Protein AF-A0A936CH31-F1 (afdb_monomer_lite)

Radius of gyration: 30.0 Å; chains: 1; bounding box: 90×94×64 Å

pLDDT: mean 72.84, std 22.92, range [26.69, 98.38]

Secondary structure (DSSP, 8-state):
--------------------PPB---BTT-TT-SS-EEEE-TTTSEEEEEETTTTEEEEEEEETTEEPTT-EEEEE-GGGTT-EEEEEE-TTSSEEEEEEEEEE-TTS-EEEEEEEEEEEEETTTTEEEEEEEEEEEE-SSSEEEEEEEEEEE---SSTTT--EEEEEEEEEEEETTTTEEEEEEEEESSEETTSS---EEEPPTTHHHHHHHHHHHHHHHHHHHHHHHHHHHHHHHHHHHHHHHHHHHHT-S--S---------HHHHHHHHHHHHHHHHHHHTTS-----------PPP---HHHHHHHHHHHHHHHHHH--HHHHHHHHHHHHHHHHHHHHT--

Foldseek 3Di:
DDDDDDDDDDDPPPPPPPPAQAAPAQFCPPPVRQWDWDADDLQAAWTWTARNQARKIKTDGHHRRADDAQGWIWIDHPLVVPDIKIFGAHPSNATAFIKAFAHADPPSATKMWGTGWDWDCQLLQSYIHTDFAAGWTGRRQQKIAHTGWDWDFFNPPARNPFRKTKIKGFAWIARRVVRDIDGAIWMWDIDGGSHHDTDTDGDDPCVVVVRVVNSVVRSVVSVVRVVVVVVVVVVVVVVVVVVVVLCVVVPPDDDDDDDDDDDPDPSVVVVVLLVVLVVVVVVVVPDDDDDDDDDDDDDDDPQDVVLVVCLVVQLVVCCVVPVDNVVSVVVNVSSSVSVVVVVVPDD

Structure (mmCIF, N/CA/C/O backbone):
data_AF-A0A936CH31-F1
#
_entry.id   AF-A0A936CH31-F1
#
loop_
_atom_site.group_PDB
_atom_site.id
_atom_site.type_symbol
_atom_site.label_atom_id
_atom_site.label_alt_id
_atom_site.label_comp_id
_atom_site.label_asym_id
_atom_site.label_entity_id
_atom_site.label_seq_id
_atom_site.pdbx_PDB_ins_code
_atom_site.Cartn_x
_atom_site.Cartn_y
_atom_site.Cartn_z
_atom_site.occupancy
_atom_site.B_iso_or_equiv
_atom_site.auth_seq_id
_atom_site.auth_comp_id
_atom_site.auth_asym_id
_atom_site.auth_atom_id
_atom_site.pdbx_PDB_model_num
ATOM 1 N N . MET A 1 1 ? 40.805 -61.787 13.189 1.00 43.19 1 MET A N 1
ATOM 2 C CA . MET A 1 1 ? 41.155 -60.429 12.719 1.00 43.19 1 MET A CA 1
ATOM 3 C C . MET A 1 1 ? 40.113 -59.974 11.709 1.00 43.19 1 MET A C 1
ATOM 5 O O . MET A 1 1 ? 40.179 -60.412 10.574 1.00 43.19 1 MET A O 1
ATOM 9 N N . GLN A 1 2 ? 39.150 -59.140 12.103 1.00 38.78 2 GLN A N 1
ATOM 10 C CA . GLN A 1 2 ? 38.316 -58.372 11.170 1.00 38.78 2 GLN A CA 1
ATOM 11 C C . GLN A 1 2 ? 37.848 -57.105 11.899 1.00 38.78 2 GLN A C 1
ATOM 13 O O . GLN A 1 2 ? 37.075 -57.169 12.850 1.00 38.78 2 GLN A O 1
ATOM 18 N N . LEU A 1 3 ? 38.429 -55.969 11.505 1.00 48.22 3 LEU A N 1
ATOM 19 C CA . LEU A 1 3 ? 38.169 -54.642 12.062 1.00 48.22 3 LEU A CA 1
ATOM 20 C C . LEU A 1 3 ? 36.785 -54.140 11.627 1.00 48.22 3 LEU A C 1
ATOM 22 O O . LEU A 1 3 ? 36.514 -54.016 10.434 1.00 48.22 3 LEU A O 1
ATOM 26 N N . HIS A 1 4 ? 35.953 -53.763 12.597 1.00 44.09 4 HIS A N 1
ATOM 27 C CA . HIS A 1 4 ? 34.788 -52.908 12.384 1.00 44.09 4 HIS A CA 1
ATOM 28 C C . HIS A 1 4 ? 35.240 -51.470 12.095 1.00 44.09 4 HIS A C 1
ATOM 30 O O . HIS A 1 4 ? 35.860 -50.823 12.937 1.00 44.09 4 HIS A O 1
ATOM 36 N N . ARG A 1 5 ? 34.914 -50.954 10.906 1.00 53.34 5 ARG A N 1
ATOM 37 C CA . ARG A 1 5 ? 34.998 -49.523 10.591 1.00 53.34 5 ARG A CA 1
ATOM 38 C C . ARG A 1 5 ? 33.619 -48.897 10.791 1.00 53.34 5 ARG A C 1
ATOM 40 O O . ARG A 1 5 ? 32.767 -48.986 9.914 1.00 53.34 5 ARG A O 1
ATOM 47 N N . LEU A 1 6 ? 33.413 -48.261 11.944 1.00 52.34 6 LEU A N 1
ATOM 48 C CA . LEU A 1 6 ? 32.322 -47.310 12.155 1.00 52.34 6 LEU A CA 1
ATOM 49 C C . LEU A 1 6 ? 32.684 -45.987 11.467 1.00 52.34 6 LEU A C 1
ATOM 51 O O . LEU A 1 6 ? 33.537 -45.238 11.935 1.00 52.34 6 LEU A O 1
ATOM 55 N N . THR A 1 7 ? 32.033 -45.694 10.346 1.00 55.28 7 THR A N 1
ATOM 56 C CA . THR A 1 7 ? 32.040 -44.367 9.722 1.00 55.28 7 THR A CA 1
ATOM 57 C C . THR A 1 7 ? 30.995 -43.480 10.390 1.00 55.28 7 THR A C 1
ATOM 59 O O . THR A 1 7 ? 29.806 -43.572 10.087 1.00 55.28 7 THR A O 1
ATOM 62 N N . LEU A 1 8 ? 31.448 -42.606 11.291 1.00 48.59 8 LEU A N 1
ATOM 63 C CA . LEU A 1 8 ? 30.667 -41.495 11.829 1.00 48.59 8 LEU A CA 1
ATOM 64 C C . LEU A 1 8 ? 30.511 -40.430 10.725 1.00 48.59 8 LEU A C 1
ATOM 66 O O . LEU A 1 8 ? 31.485 -39.790 10.334 1.00 48.59 8 LEU A O 1
ATOM 70 N N . ARG A 1 9 ? 29.298 -40.242 10.194 1.00 50.84 9 ARG A N 1
ATOM 71 C CA . ARG A 1 9 ? 28.970 -39.093 9.336 1.00 50.84 9 ARG A CA 1
ATOM 72 C C . ARG A 1 9 ? 28.497 -37.945 10.224 1.00 50.84 9 ARG A C 1
ATOM 74 O O . ARG A 1 9 ? 27.373 -37.965 10.713 1.00 50.84 9 ARG A O 1
ATOM 81 N N . ALA A 1 10 ? 29.359 -36.953 10.426 1.00 44.34 10 ALA A N 1
ATOM 82 C CA . ALA A 1 10 ? 28.980 -35.677 11.018 1.00 44.34 10 ALA A CA 1
ATOM 83 C C . ALA A 1 10 ? 28.190 -34.861 9.980 1.00 44.34 10 ALA A C 1
ATOM 85 O O . ALA A 1 10 ? 28.759 -34.353 9.016 1.00 44.34 10 ALA A O 1
ATOM 86 N N . ALA A 1 11 ? 26.873 -34.766 10.156 1.00 46.09 11 ALA A N 1
ATOM 87 C CA . ALA A 1 11 ? 26.047 -33.810 9.432 1.00 46.09 11 ALA A CA 1
ATOM 88 C C . ALA A 1 11 ? 26.182 -32.445 10.122 1.00 46.09 11 ALA A C 1
ATOM 90 O O . ALA A 1 11 ? 25.617 -32.219 11.191 1.00 46.09 11 ALA A O 1
ATOM 91 N N . ALA A 1 12 ? 26.967 -31.546 9.531 1.00 44.69 12 ALA A N 1
ATOM 92 C CA . ALA A 1 12 ? 27.005 -30.150 9.939 1.00 44.69 12 ALA A CA 1
ATOM 93 C C . ALA A 1 12 ? 25.693 -29.478 9.501 1.00 44.69 12 ALA A C 1
ATOM 95 O O . ALA A 1 12 ? 25.509 -29.165 8.325 1.00 44.69 12 ALA A O 1
ATOM 96 N N . LEU A 1 13 ? 24.767 -29.283 10.445 1.00 42.19 13 LEU A N 1
ATOM 97 C CA . LEU A 1 13 ? 23.626 -28.389 10.264 1.00 42.19 13 LEU A CA 1
ATOM 98 C C . LEU A 1 13 ? 24.166 -26.956 10.153 1.00 42.19 13 LEU A C 1
ATOM 100 O O . LEU A 1 13 ? 24.484 -26.315 11.153 1.00 42.19 13 LEU A O 1
ATOM 104 N N . ALA A 1 14 ? 24.278 -26.450 8.928 1.00 43.06 14 ALA A N 1
ATOM 105 C CA . ALA A 1 14 ? 24.425 -25.025 8.686 1.00 43.06 14 ALA A CA 1
ATOM 106 C C . ALA A 1 14 ? 23.070 -24.357 8.964 1.00 43.06 14 ALA A C 1
ATOM 108 O O . ALA A 1 14 ? 22.222 -24.248 8.079 1.00 43.06 14 ALA A O 1
ATOM 109 N N . ALA A 1 15 ? 22.847 -23.951 10.215 1.00 41.16 15 ALA A N 1
ATOM 110 C CA . ALA A 1 15 ? 21.763 -23.046 10.567 1.00 41.16 15 ALA A CA 1
ATOM 111 C C . ALA A 1 15 ? 22.070 -21.681 9.937 1.00 41.16 15 ALA A C 1
ATOM 113 O O . ALA A 1 15 ? 22.808 -20.866 10.489 1.00 41.16 15 ALA A O 1
ATOM 114 N N . THR A 1 16 ? 21.554 -21.455 8.733 1.00 39.09 16 THR A N 1
ATOM 115 C CA . THR A 1 16 ? 21.510 -20.123 8.142 1.00 39.09 16 THR A CA 1
ATOM 116 C C . THR A 1 16 ? 20.568 -19.287 9.002 1.00 39.09 16 THR A C 1
ATOM 118 O O . THR A 1 16 ? 19.354 -19.480 8.989 1.00 39.09 16 THR A O 1
ATOM 121 N N . LEU A 1 17 ? 21.130 -18.375 9.801 1.00 38.66 17 LEU A N 1
ATOM 122 C CA . LEU A 1 17 ? 20.366 -17.277 10.381 1.00 38.66 17 LEU A CA 1
ATOM 123 C C . LEU A 1 17 ? 19.837 -16.439 9.215 1.00 38.66 17 LEU A C 1
ATOM 125 O O . LEU A 1 17 ? 20.527 -15.561 8.699 1.00 38.66 17 LEU A O 1
ATOM 129 N N . VAL A 1 18 ? 18.618 -16.737 8.771 1.00 42.44 18 VAL A N 1
ATOM 130 C CA . VAL A 1 18 ? 17.837 -15.806 7.966 1.00 42.44 18 VAL A CA 1
ATOM 131 C C . VAL A 1 18 ? 17.588 -14.616 8.881 1.00 42.44 18 VAL A C 1
ATOM 133 O O . VAL A 1 18 ? 16.772 -14.694 9.798 1.00 42.44 18 VAL A O 1
ATOM 136 N N . ALA A 1 19 ? 18.367 -13.548 8.702 1.00 47.00 19 ALA A N 1
ATOM 137 C CA . ALA A 1 19 ? 18.131 -12.295 9.397 1.00 47.00 19 ALA A CA 1
ATOM 138 C C . ALA A 1 19 ? 16.672 -11.903 9.140 1.00 47.00 19 ALA A C 1
ATOM 140 O O . ALA A 1 19 ? 16.274 -11.738 7.984 1.00 47.00 19 ALA A O 1
ATOM 141 N N . ALA A 1 20 ? 15.869 -11.835 10.204 1.00 54.72 20 ALA A N 1
ATOM 142 C CA . ALA A 1 20 ? 14.477 -11.434 10.101 1.00 54.72 20 ALA A CA 1
ATOM 143 C C . ALA A 1 20 ? 14.448 -10.038 9.469 1.00 54.72 20 ALA A C 1
ATOM 145 O O . ALA A 1 20 ? 14.954 -9.079 10.054 1.00 54.72 20 ALA A O 1
ATOM 146 N N . GLN A 1 21 ? 13.935 -9.940 8.241 1.00 56.41 21 GLN A N 1
ATOM 147 C CA . GLN A 1 21 ? 13.778 -8.646 7.593 1.00 56.41 21 GLN A CA 1
ATOM 148 C C . GLN A 1 21 ? 12.814 -7.806 8.433 1.00 56.41 21 GLN A C 1
ATOM 150 O O . GLN A 1 21 ? 11.810 -8.351 8.906 1.00 56.41 21 GLN A O 1
ATOM 155 N N . PRO A 1 22 ? 13.088 -6.505 8.627 1.00 61.88 22 PRO A N 1
ATOM 156 C CA . PRO A 1 22 ? 12.150 -5.632 9.307 1.00 61.88 22 PRO A CA 1
ATOM 157 C C . PRO A 1 22 ? 10.802 -5.697 8.582 1.00 61.88 22 PRO A C 1
ATOM 159 O O . PRO A 1 22 ? 10.706 -5.423 7.383 1.00 61.88 22 PRO A O 1
ATOM 162 N N . ALA A 1 23 ? 9.767 -6.108 9.308 1.00 60.28 23 ALA A N 1
ATOM 163 C CA . ALA A 1 23 ? 8.396 -5.943 8.864 1.00 60.28 23 ALA A CA 1
ATOM 164 C C . ALA A 1 23 ? 8.024 -4.470 9.043 1.00 60.28 23 ALA A C 1
ATOM 166 O O . ALA A 1 23 ? 8.273 -3.899 10.106 1.00 60.28 23 ALA A O 1
ATOM 167 N N . LEU A 1 24 ? 7.409 -3.855 8.031 1.00 75.75 24 LEU A N 1
ATOM 168 C CA . LEU A 1 24 ? 6.791 -2.533 8.182 1.00 75.75 24 LEU A CA 1
ATOM 169 C C . LEU A 1 24 ? 5.436 -2.679 8.887 1.00 75.75 24 LEU A C 1
ATOM 171 O O . LEU A 1 24 ? 4.383 -2.385 8.322 1.00 75.75 24 LEU A O 1
ATOM 175 N N . ALA A 1 25 ? 5.480 -3.211 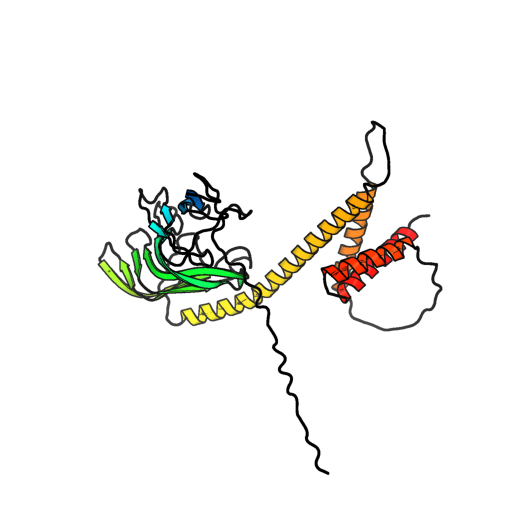10.107 1.00 81.62 25 ALA A N 1
ATOM 176 C CA . ALA A 1 25 ? 4.337 -3.297 10.995 1.00 81.62 25 ALA A CA 1
ATOM 177 C C . ALA A 1 25 ? 3.932 -1.897 11.463 1.00 81.62 25 ALA A C 1
ATOM 179 O O . ALA A 1 25 ? 4.765 -0.990 11.570 1.00 81.62 25 ALA A O 1
ATOM 180 N N . LEU A 1 26 ? 2.645 -1.729 11.751 1.00 82.94 26 LEU A N 1
ATOM 181 C CA . LEU A 1 26 ? 2.159 -0.493 12.341 1.00 82.94 26 LEU A CA 1
ATOM 182 C C . LEU A 1 26 ? 2.600 -0.449 13.811 1.00 82.94 26 LEU A C 1
ATOM 184 O O . LEU A 1 26 ? 2.180 -1.278 14.618 1.00 82.94 26 LEU A O 1
ATOM 188 N N . ASP A 1 27 ? 3.447 0.528 14.135 1.00 87.31 27 ASP A N 1
ATOM 189 C CA . ASP A 1 27 ? 4.000 0.743 15.472 1.00 87.31 27 ASP A CA 1
ATOM 190 C C . ASP A 1 27 ? 3.960 2.237 15.823 1.00 87.31 27 ASP A C 1
ATOM 192 O O . ASP A 1 27 ? 4.581 3.073 15.158 1.00 87.31 27 ASP A O 1
ATOM 196 N N . VAL A 1 28 ? 3.212 2.559 16.877 1.00 88.56 28 VAL A N 1
ATOM 197 C CA . VAL A 1 28 ? 2.996 3.920 17.388 1.00 88.56 28 VAL A CA 1
ATOM 198 C C . VAL A 1 28 ? 4.236 4.461 18.102 1.00 88.56 28 VAL A C 1
ATOM 200 O O . VAL A 1 28 ? 4.427 5.673 18.184 1.00 88.56 28 VAL A O 1
ATOM 203 N N . LEU A 1 29 ? 5.100 3.578 18.609 1.00 86.81 29 LEU A N 1
ATOM 204 C CA . LEU A 1 29 ? 6.331 3.949 19.309 1.00 86.81 29 LEU A CA 1
ATOM 205 C C . LEU A 1 29 ? 7.501 4.192 18.352 1.00 86.81 29 LEU A C 1
ATOM 207 O O . LEU A 1 29 ? 8.567 4.633 18.786 1.00 86.81 29 LEU A O 1
ATOM 211 N N . ASN A 1 30 ? 7.326 3.917 17.057 1.00 80.19 30 ASN A N 1
ATOM 212 C CA . ASN A 1 30 ? 8.369 4.141 16.072 1.00 80.19 30 ASN A CA 1
ATOM 213 C C . ASN A 1 30 ? 8.745 5.634 16.016 1.00 80.19 30 ASN A C 1
ATOM 215 O O . ASN A 1 30 ? 7.915 6.500 15.729 1.00 80.19 30 ASN A O 1
ATOM 219 N N . SER A 1 31 ? 10.032 5.927 16.223 1.00 60.47 31 SER A N 1
ATOM 220 C CA . SER A 1 31 ? 10.597 7.282 16.247 1.00 60.47 31 SER A CA 1
ATOM 221 C C . SER A 1 31 ? 10.392 8.074 14.956 1.00 60.47 31 SER A C 1
ATOM 223 O O . SER A 1 31 ? 10.528 9.294 14.960 1.00 60.47 31 SER A O 1
ATOM 225 N N . ASN A 1 32 ? 10.068 7.400 13.850 1.00 69.50 32 ASN A N 1
ATOM 226 C CA . ASN A 1 32 ? 9.812 8.049 12.566 1.00 69.50 32 ASN A CA 1
ATOM 227 C C . ASN A 1 32 ? 8.479 8.818 12.538 1.00 69.50 32 ASN A C 1
ATOM 229 O O . ASN A 1 32 ? 8.240 9.575 11.601 1.00 69.50 32 ASN A O 1
ATOM 233 N N . GLY A 1 33 ? 7.611 8.633 13.542 1.00 74.88 33 GLY A N 1
ATOM 234 C CA . GLY A 1 33 ? 6.441 9.484 13.756 1.00 74.88 33 GLY A CA 1
ATOM 235 C C . GLY A 1 33 ? 5.346 9.361 12.696 1.00 74.88 33 GLY A C 1
ATOM 236 O O . GLY A 1 33 ? 4.543 10.275 12.568 1.00 74.88 33 GLY A O 1
ATOM 237 N N . PHE A 1 34 ? 5.282 8.263 11.934 1.00 83.62 34 PHE A N 1
ATOM 238 C CA . PHE A 1 34 ? 4.253 8.068 10.899 1.00 83.62 34 PHE A CA 1
ATOM 239 C C . PHE A 1 34 ? 2.836 7.861 11.454 1.00 83.62 34 PHE A C 1
ATOM 241 O O . PHE A 1 34 ? 1.870 8.073 10.721 1.00 83.62 34 PHE A O 1
ATOM 248 N N . TYR A 1 35 ? 2.724 7.474 12.730 1.00 90.88 35 TYR A N 1
ATOM 249 C CA . TYR A 1 35 ? 1.464 7.150 13.403 1.00 90.88 35 TYR A CA 1
ATOM 250 C C . TYR A 1 35 ? 1.333 7.865 14.759 1.00 90.88 35 TYR A C 1
ATOM 252 O O . TYR A 1 35 ? 1.293 7.201 15.795 1.00 90.88 35 TYR A O 1
ATOM 260 N N . PRO A 1 36 ? 1.299 9.211 14.817 1.00 93.62 36 PRO A N 1
ATOM 261 C CA . PRO A 1 36 ? 1.073 9.916 16.071 1.00 93.62 36 PRO A CA 1
ATOM 262 C C . PRO A 1 36 ? -0.267 9.521 16.696 1.00 93.62 36 PRO A C 1
ATOM 264 O O . PRO A 1 36 ? -1.303 9.478 16.025 1.00 93.62 36 PRO A O 1
ATOM 267 N N . CYS A 1 37 ? -0.250 9.289 18.008 1.00 95.81 37 CYS A N 1
ATOM 268 C CA . CYS A 1 37 ? -1.464 9.145 18.799 1.00 95.81 37 CYS A CA 1
ATOM 269 C C . CYS A 1 37 ? -2.173 10.500 18.897 1.00 95.81 37 CYS A C 1
ATOM 271 O O . CYS A 1 37 ? -1.576 11.479 19.346 1.00 95.81 37 CYS A O 1
ATOM 273 N N . ILE A 1 38 ? -3.437 10.560 18.480 1.00 96.56 38 ILE A N 1
ATOM 274 C CA . ILE A 1 38 ? -4.238 11.794 18.497 1.00 96.56 38 ILE A CA 1
ATOM 275 C C . ILE A 1 38 ? -5.342 11.771 19.559 1.00 96.56 38 ILE A C 1
ATOM 277 O O . ILE A 1 38 ? -5.846 12.828 19.932 1.00 96.56 38 ILE A O 1
ATOM 281 N N . GLN A 1 39 ? -5.727 10.590 20.054 1.00 97.75 39 GLN A N 1
ATOM 282 C CA . GLN A 1 39 ? -6.763 10.443 21.076 1.00 97.75 39 GLN A CA 1
ATOM 283 C C . GLN A 1 39 ? -6.627 9.115 21.834 1.00 97.75 39 GLN A C 1
ATOM 285 O O . GLN A 1 39 ? -6.327 8.087 21.233 1.00 97.75 39 GLN A O 1
ATOM 290 N N . GLY A 1 40 ? -6.944 9.112 23.133 1.00 97.56 40 GLY A N 1
ATOM 291 C CA . GLY A 1 40 ? -6.994 7.898 23.958 1.00 97.56 40 GLY A CA 1
ATOM 292 C C . GLY A 1 40 ? -5.616 7.376 24.372 1.00 97.56 40 GLY A C 1
ATOM 293 O O . GLY A 1 40 ? -4.661 8.145 24.461 1.00 97.56 40 GLY A O 1
ATOM 294 N N . ASP A 1 41 ? -5.529 6.073 24.647 1.00 97.50 41 ASP A N 1
ATOM 295 C CA . ASP A 1 41 ? -4.278 5.382 24.978 1.00 97.50 41 ASP A CA 1
ATOM 296 C C . ASP A 1 41 ? -3.866 4.482 23.809 1.00 97.50 41 ASP A C 1
ATOM 298 O O . ASP A 1 41 ? -4.363 3.366 23.653 1.00 97.50 41 ASP A O 1
ATOM 302 N N . CYS A 1 42 ? -2.961 4.987 22.969 1.00 96.56 42 CYS A N 1
ATOM 303 C CA . CYS A 1 42 ? -2.435 4.246 21.823 1.00 96.56 42 CYS A CA 1
ATOM 304 C C . CYS A 1 42 ? -1.264 3.316 22.179 1.00 96.56 42 CYS A C 1
ATOM 306 O O . CYS A 1 42 ? -0.705 2.687 21.285 1.00 96.56 42 CYS A O 1
ATOM 308 N N . VAL A 1 43 ? -0.857 3.238 23.453 1.00 95.81 43 VAL A N 1
ATOM 309 C CA . VAL A 1 43 ? 0.221 2.345 23.893 1.00 95.81 43 VAL A CA 1
ATOM 310 C C . VAL A 1 43 ? -0.368 1.085 24.518 1.00 95.81 43 VAL A C 1
ATOM 312 O O . VAL A 1 43 ? 0.019 -0.009 24.120 1.00 95.81 43 VAL A O 1
ATOM 315 N N . ASN A 1 44 ? -1.307 1.203 25.459 1.00 97.44 44 ASN A N 1
ATOM 316 C CA . ASN A 1 44 ? -1.876 0.062 26.189 1.00 97.44 44 ASN A CA 1
ATOM 317 C C . ASN A 1 44 ? -3.383 0.202 26.460 1.00 97.44 44 ASN A C 1
ATOM 319 O O . ASN A 1 44 ? -3.867 -0.136 27.542 1.00 97.44 44 ASN A O 1
ATOM 323 N N . GLY A 1 45 ? -4.151 0.663 25.478 1.00 97.50 45 GLY A N 1
ATOM 324 C CA . GLY A 1 45 ? -5.593 0.795 25.633 1.00 97.50 45 GLY A CA 1
ATOM 325 C C . GLY A 1 45 ? -6.312 1.031 24.317 1.00 97.50 45 GLY A C 1
ATOM 326 O O . GLY A 1 45 ? -5.823 0.676 23.249 1.00 97.50 45 GLY A O 1
ATOM 327 N N . ARG A 1 46 ? -7.511 1.611 24.392 1.00 98.31 46 ARG A N 1
ATOM 328 C CA . ARG A 1 46 ? -8.234 2.062 23.203 1.00 98.31 46 ARG A CA 1
ATOM 329 C C . ARG A 1 46 ? -7.753 3.459 22.825 1.00 98.31 46 ARG A C 1
ATOM 331 O O . ARG A 1 46 ? -7.780 4.368 23.657 1.00 98.31 46 ARG A O 1
ATOM 338 N N . GLY A 1 47 ? -7.378 3.641 21.565 1.00 97.88 47 GLY A N 1
ATOM 339 C CA . GLY A 1 47 ? -6.866 4.909 21.064 1.00 97.88 47 GLY A CA 1
ATOM 340 C C . GLY A 1 47 ? -7.025 5.066 19.559 1.00 97.88 47 GLY A C 1
ATOM 341 O O . GLY A 1 47 ? -7.300 4.102 18.836 1.00 97.88 47 GLY A O 1
ATOM 342 N N . THR A 1 48 ? -6.830 6.299 19.106 1.00 97.94 48 THR A N 1
ATOM 343 C CA . THR A 1 48 ? -6.854 6.690 17.699 1.00 97.94 48 THR A CA 1
ATOM 344 C C . THR A 1 48 ? -5.493 7.244 17.316 1.00 97.94 48 THR A C 1
ATOM 346 O O . THR A 1 48 ? -4.998 8.186 17.942 1.00 97.94 48 THR A O 1
ATOM 349 N N . VAL A 1 49 ? -4.910 6.685 16.262 1.00 96.38 49 VAL A N 1
ATOM 350 C CA . VAL A 1 49 ? -3.664 7.160 15.653 1.00 96.38 49 VAL A CA 1
ATOM 351 C C . VAL A 1 49 ? -3.963 7.762 14.289 1.00 96.38 49 VAL A C 1
ATOM 353 O O . VAL A 1 49 ? -4.923 7.359 13.631 1.00 96.38 49 VAL A O 1
ATOM 356 N N . ARG A 1 50 ? -3.143 8.714 13.850 1.00 94.06 50 ARG A N 1
ATOM 357 C CA . ARG A 1 50 ? -3.242 9.288 12.505 1.00 94.06 50 ARG A CA 1
ATOM 358 C C . ARG A 1 50 ?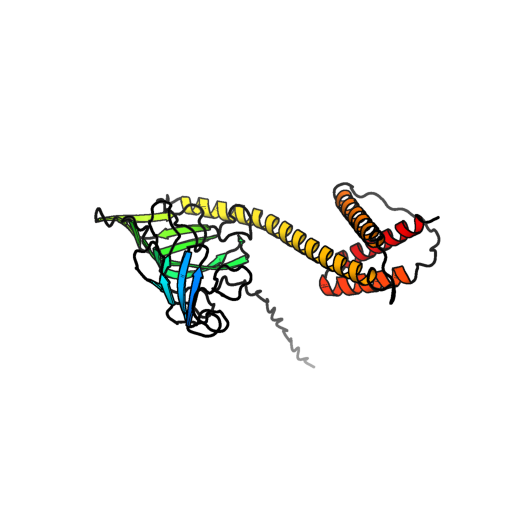 -2.132 8.758 11.616 1.00 94.06 50 ARG A C 1
ATOM 360 O O . ARG A 1 50 ? -0.971 8.989 11.910 1.00 94.06 50 ARG A O 1
ATOM 367 N N . GLU A 1 51 ? -2.470 8.106 10.514 1.00 90.69 51 GLU A N 1
ATOM 368 C CA . GLU A 1 51 ? -1.515 7.747 9.467 1.00 90.69 51 GLU A CA 1
ATOM 369 C C . GLU A 1 51 ? -1.169 8.999 8.651 1.00 90.69 51 GLU A C 1
ATOM 371 O O . GLU A 1 51 ? -1.979 9.496 7.867 1.00 90.69 51 GLU A O 1
ATOM 376 N N . LEU A 1 52 ? 0.041 9.535 8.827 1.00 86.31 52 LEU A N 1
ATOM 377 C CA . LEU A 1 52 ? 0.422 10.815 8.215 1.00 86.31 52 LEU A CA 1
ATOM 378 C C . LEU A 1 52 ? 0.489 10.778 6.682 1.00 86.31 52 LEU A C 1
ATOM 380 O O . LEU A 1 52 ? 0.321 11.814 6.044 1.00 86.31 52 LEU A O 1
ATOM 384 N N . MET A 1 53 ? 0.723 9.608 6.080 1.00 81.19 53 MET A N 1
ATOM 385 C CA . MET A 1 53 ? 0.825 9.479 4.621 1.00 81.19 53 MET A CA 1
ATOM 386 C C . MET A 1 53 ? -0.513 9.672 3.906 1.00 81.19 53 MET A C 1
ATOM 388 O O . MET A 1 53 ? -0.562 10.255 2.824 1.00 81.19 53 MET A O 1
ATOM 392 N N . THR A 1 54 ? -1.592 9.165 4.495 1.00 84.69 54 THR A N 1
ATOM 393 C CA . THR A 1 54 ? -2.937 9.187 3.907 1.00 84.69 54 THR A CA 1
ATOM 394 C C . THR A 1 54 ? -3.855 10.168 4.626 1.00 84.69 54 THR A C 1
ATOM 396 O O . THR A 1 54 ? -4.960 10.407 4.152 1.00 84.69 54 THR A O 1
ATOM 399 N N . ASN A 1 55 ? -3.408 10.734 5.754 1.00 88.56 55 ASN A N 1
ATOM 400 C CA . ASN A 1 55 ? -4.214 11.516 6.689 1.00 88.56 55 ASN A CA 1
ATOM 401 C C . ASN A 1 55 ? -5.465 10.754 7.175 1.00 88.56 55 ASN A C 1
ATOM 403 O O . A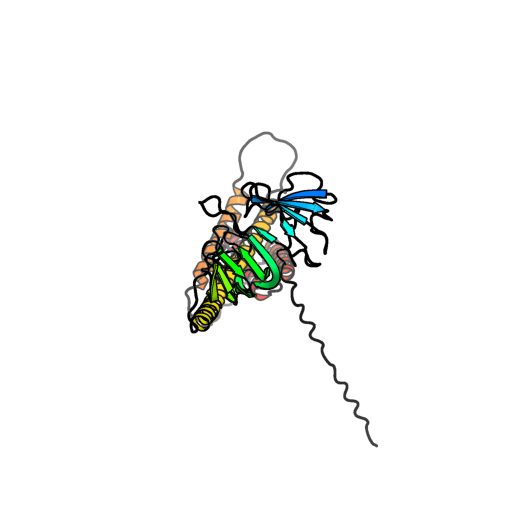SN A 1 55 ? -6.519 11.348 7.418 1.00 88.56 55 ASN A O 1
ATOM 407 N N . ALA A 1 56 ? -5.364 9.427 7.271 1.00 91.62 56 ALA A N 1
ATOM 408 C CA . ALA A 1 56 ? -6.421 8.576 7.792 1.00 91.62 56 ALA A CA 1
ATOM 409 C C . ALA A 1 56 ? -6.281 8.389 9.307 1.00 91.62 56 ALA A C 1
ATOM 411 O O . ALA A 1 56 ? -5.180 8.261 9.839 1.00 91.62 56 ALA A O 1
ATOM 412 N N . ASP A 1 57 ? -7.413 8.335 9.996 1.00 95.31 57 ASP A N 1
ATOM 413 C CA . ASP A 1 57 ? -7.487 8.055 11.424 1.00 95.31 57 ASP A CA 1
ATOM 414 C C . ASP A 1 57 ? -7.811 6.570 11.622 1.00 95.31 57 ASP A C 1
ATOM 416 O O . ASP A 1 57 ? -8.807 6.073 11.088 1.00 95.31 57 ASP A O 1
ATOM 420 N N . ILE A 1 58 ? -6.978 5.870 12.392 1.00 96.81 58 ILE A N 1
ATOM 421 C CA . ILE A 1 58 ? -7.102 4.443 12.708 1.00 96.81 58 ILE A CA 1
ATOM 422 C C . ILE A 1 58 ? -7.422 4.310 14.197 1.00 96.81 58 ILE A C 1
ATOM 424 O O . ILE A 1 58 ? -6.623 4.674 15.056 1.00 96.81 58 ILE A O 1
ATOM 428 N N . GLU A 1 59 ? -8.600 3.779 14.500 1.00 98.19 59 GLU A N 1
ATOM 429 C CA . GLU A 1 59 ? -9.117 3.594 15.856 1.00 98.19 59 GLU A CA 1
ATOM 430 C C . GLU A 1 59 ? -9.172 2.105 16.216 1.00 98.19 59 GLU A C 1
ATOM 432 O O . GLU A 1 59 ? -9.704 1.293 15.455 1.00 98.19 59 GLU A O 1
ATOM 437 N N . GLY A 1 60 ? -8.678 1.740 17.399 1.00 97.94 60 GLY A N 1
ATOM 438 C CA . GLY A 1 60 ? -8.739 0.367 17.903 1.00 97.94 60 GLY A CA 1
ATOM 439 C C . GLY A 1 60 ? -8.113 0.213 19.285 1.00 97.94 60 GLY A C 1
ATOM 440 O O . GLY A 1 60 ? -7.847 1.206 19.964 1.00 97.94 60 GLY A O 1
ATOM 441 N N . ASN A 1 61 ? -7.914 -1.034 19.713 1.00 98.06 61 ASN A N 1
ATOM 442 C CA . ASN A 1 61 ? -7.172 -1.340 20.937 1.00 98.06 61 ASN A CA 1
ATOM 443 C C . ASN A 1 61 ? -5.692 -1.561 20.616 1.00 98.06 61 ASN A C 1
ATOM 445 O O . ASN A 1 61 ? -5.355 -2.077 19.558 1.00 98.06 61 ASN A O 1
ATOM 449 N N . TRP A 1 62 ? -4.807 -1.208 21.534 1.00 97.25 62 TRP A N 1
ATOM 450 C CA . TRP A 1 62 ? -3.361 -1.215 21.350 1.00 97.25 62 TRP A CA 1
ATOM 451 C C . TRP A 1 62 ? -2.691 -1.962 22.496 1.00 97.25 62 TRP A C 1
ATOM 453 O O . TRP A 1 62 ? -3.169 -1.936 23.634 1.00 97.25 62 TRP A O 1
ATOM 463 N N . ARG A 1 63 ? -1.573 -2.630 22.206 1.00 97.12 63 ARG A N 1
ATOM 464 C CA . ARG A 1 63 ? -0.752 -3.296 23.223 1.00 97.12 63 ARG A CA 1
ATOM 465 C C . ARG A 1 63 ? 0.721 -3.059 22.939 1.00 97.12 63 ARG A C 1
ATOM 467 O O . ARG A 1 63 ? 1.212 -3.452 21.888 1.00 97.12 63 ARG A O 1
ATOM 474 N N . GLY A 1 64 ? 1.423 -2.419 23.870 1.00 95.56 64 GLY A N 1
ATOM 475 C CA . GLY A 1 64 ? 2.810 -1.999 23.669 1.00 95.56 64 GLY A CA 1
ATOM 476 C C . GLY A 1 64 ? 3.013 -1.093 22.448 1.00 95.56 64 GLY A C 1
ATOM 477 O O . GLY A 1 64 ? 4.066 -1.164 21.831 1.00 95.56 64 GLY A O 1
ATOM 478 N N . GLY A 1 65 ? 2.010 -0.295 22.064 1.00 94.31 65 GLY A N 1
ATOM 479 C CA . GLY A 1 65 ? 2.057 0.552 20.864 1.00 94.31 65 GLY A CA 1
ATOM 480 C C . GLY A 1 65 ? 1.858 -0.182 19.536 1.00 94.31 65 GLY A C 1
ATOM 481 O O . GLY A 1 65 ? 1.993 0.430 18.480 1.00 94.31 65 GLY A O 1
ATOM 482 N N . GLN A 1 66 ? 1.525 -1.474 19.574 1.00 95.31 66 GLN A N 1
ATOM 483 C CA . GLN A 1 66 ? 1.329 -2.313 18.394 1.00 95.31 66 GLN A CA 1
ATOM 484 C C . GLN A 1 66 ? -0.133 -2.727 18.235 1.00 95.31 66 GLN A C 1
ATOM 486 O O . GLN A 1 66 ? -0.923 -2.706 19.190 1.00 95.31 66 GLN A O 1
ATOM 491 N N . THR A 1 67 ? -0.480 -3.125 17.012 1.00 95.94 67 THR A N 1
ATOM 492 C CA . THR A 1 67 ? -1.774 -3.736 16.719 1.00 95.94 67 THR A CA 1
ATOM 493 C C . THR A 1 67 ? -1.885 -5.124 17.360 1.00 95.94 67 THR A C 1
ATOM 495 O O . THR A 1 67 ? -0.899 -5.840 17.540 1.00 95.94 67 THR A O 1
ATOM 498 N N . ILE A 1 68 ? -3.101 -5.510 17.737 1.00 96.69 68 ILE A N 1
ATOM 499 C CA . ILE A 1 68 ? -3.418 -6.801 18.338 1.00 96.69 68 ILE A CA 1
ATOM 500 C C . ILE A 1 68 ? -3.906 -7.728 17.217 1.00 96.69 68 ILE A C 1
ATOM 502 O O . ILE A 1 68 ? -4.877 -7.394 16.529 1.00 96.69 68 ILE A O 1
ATOM 506 N N . PRO A 1 69 ? -3.265 -8.892 17.015 1.00 97.50 69 PRO A N 1
ATOM 507 C CA . PRO A 1 69 ? -3.615 -9.796 15.926 1.00 97.50 69 PRO A CA 1
ATOM 508 C C . PRO A 1 69 ? -5.083 -10.227 15.965 1.00 97.50 69 PRO A C 1
ATOM 510 O O . PRO A 1 69 ? -5.594 -10.628 17.010 1.00 97.50 69 PRO A O 1
ATOM 513 N N . GLY A 1 70 ? -5.759 -10.154 14.819 1.00 95.75 70 GLY A N 1
ATOM 514 C CA . GLY A 1 70 ? -7.168 -10.520 14.665 1.00 95.75 70 GLY A CA 1
ATOM 515 C C . GLY A 1 70 ? -8.174 -9.511 15.230 1.00 95.75 70 GLY A C 1
ATOM 516 O O . GLY A 1 70 ? -9.369 -9.647 14.956 1.00 95.75 70 GLY A O 1
ATOM 517 N N . GLU A 1 71 ? -7.732 -8.485 15.965 1.00 97.69 71 GLU A N 1
ATOM 518 C CA . GLU A 1 71 ? -8.630 -7.427 16.420 1.00 97.69 71 GLU A CA 1
ATOM 519 C C . GLU A 1 71 ? -9.071 -6.514 15.275 1.00 97.69 71 GLU A C 1
ATOM 521 O O . GLU A 1 71 ? -8.391 -6.337 14.261 1.00 97.69 71 GLU A O 1
ATOM 526 N N . ARG A 1 72 ? -10.264 -5.942 15.455 1.00 98.19 72 ARG A N 1
ATOM 527 C CA . ARG A 1 72 ? -10.888 -5.046 14.491 1.00 98.19 72 ARG A CA 1
ATOM 528 C C . ARG A 1 72 ? -10.473 -3.607 14.761 1.00 98.19 72 ARG A C 1
ATOM 530 O O . ARG A 1 72 ? -10.800 -3.052 15.810 1.00 98.19 72 ARG A O 1
ATOM 537 N N . TYR A 1 73 ? -9.882 -2.988 13.752 1.00 98.31 73 TYR A N 1
ATOM 538 C CA . TYR A 1 73 ? -9.588 -1.562 13.710 1.00 98.31 73 TYR A CA 1
ATOM 539 C C . TYR A 1 73 ? -10.544 -0.871 12.752 1.00 98.31 73 TYR A C 1
ATOM 541 O O . TYR A 1 73 ? -10.988 -1.454 11.763 1.00 98.31 73 TYR A O 1
ATOM 549 N N . THR A 1 74 ? -10.880 0.376 13.055 1.00 98.12 74 THR A N 1
ATOM 550 C CA . THR A 1 74 ? -11.727 1.214 12.210 1.00 98.12 74 THR A CA 1
ATOM 551 C C . THR A 1 74 ? -10.885 2.329 11.616 1.00 98.12 74 THR A C 1
ATOM 553 O O . THR A 1 74 ? -10.367 3.161 12.354 1.00 98.12 74 THR A O 1
ATOM 556 N N . ILE A 1 75 ? -10.789 2.379 10.291 1.00 95.88 75 ILE A N 1
ATOM 557 C CA . ILE A 1 75 ? -10.114 3.450 9.561 1.00 95.88 75 ILE A CA 1
ATOM 558 C C . ILE A 1 75 ? -11.141 4.428 8.985 1.00 95.88 75 ILE A C 1
ATOM 560 O O . ILE A 1 75 ? -12.174 4.031 8.439 1.00 95.88 75 ILE A O 1
ATOM 564 N N . GLY A 1 76 ? -10.878 5.721 9.125 1.00 93.56 76 GLY A N 1
ATOM 565 C CA . GLY A 1 76 ? -11.681 6.792 8.545 1.00 93.56 76 GLY A CA 1
ATOM 566 C C . GLY A 1 76 ? -10.795 7.859 7.921 1.00 93.56 76 GLY A C 1
ATOM 567 O O . GLY A 1 76 ? -9.655 8.045 8.328 1.00 93.56 76 GLY A O 1
ATOM 568 N N . HIS A 1 77 ? -11.323 8.577 6.937 1.00 91.31 77 HIS A N 1
ATOM 569 C CA . HIS A 1 77 ? -10.641 9.728 6.353 1.00 91.31 77 HIS A CA 1
ATOM 570 C C . HIS A 1 77 ? -11.598 10.925 6.325 1.00 91.31 77 HIS A C 1
ATOM 572 O O . HIS A 1 77 ? -12.768 10.736 5.971 1.00 91.31 77 HIS A O 1
ATOM 578 N N . PRO A 1 78 ? -11.148 12.155 6.641 1.00 88.25 78 PRO A N 1
ATOM 579 C CA . PRO A 1 78 ? -12.024 13.329 6.678 1.00 88.25 78 PRO A CA 1
ATOM 580 C C . PRO A 1 78 ? -12.809 13.561 5.378 1.00 88.25 78 PRO A C 1
ATOM 582 O O . PRO A 1 78 ? -13.978 13.938 5.408 1.00 88.25 78 PRO A O 1
ATOM 585 N N . LEU A 1 79 ? -12.200 13.263 4.224 1.00 87.25 79 LEU A N 1
ATOM 586 C CA . LEU A 1 79 ? -12.844 13.413 2.909 1.00 87.25 79 LEU A CA 1
ATOM 587 C C . LEU A 1 79 ? -13.755 12.239 2.516 1.00 87.25 79 LEU A C 1
ATOM 589 O O . LEU A 1 79 ? -14.475 12.330 1.527 1.00 87.25 79 LEU A O 1
ATOM 593 N N . ALA A 1 80 ? -13.782 11.148 3.286 1.00 86.25 80 ALA A N 1
ATOM 594 C CA . ALA A 1 80 ? -14.623 9.985 2.997 1.00 86.25 80 ALA A CA 1
ATOM 595 C C . ALA A 1 80 ? -16.103 10.187 3.392 1.00 86.25 80 ALA A C 1
ATOM 597 O O . ALA A 1 80 ? -16.870 9.227 3.405 1.00 86.25 80 ALA A O 1
ATOM 598 N N . LYS A 1 81 ? -16.523 11.422 3.716 1.00 86.19 81 LYS A N 1
ATOM 599 C CA . LYS A 1 81 ? -17.907 11.792 4.080 1.00 86.19 81 LYS A CA 1
ATOM 600 C C . LYS A 1 81 ? -18.488 10.912 5.198 1.00 86.19 81 LYS A C 1
ATOM 602 O O . LYS A 1 81 ? -19.617 10.443 5.112 1.00 86.19 81 LYS A O 1
ATOM 607 N N . GLY A 1 82 ? -17.686 10.646 6.229 1.00 88.56 82 GLY A N 1
ATOM 608 C CA . GLY A 1 82 ? -18.088 9.824 7.375 1.00 88.56 82 GLY A CA 1
ATOM 609 C C . GLY A 1 82 ? -18.077 8.312 7.129 1.00 88.56 82 GLY A C 1
ATOM 610 O O . GLY A 1 82 ? -18.332 7.559 8.068 1.00 88.56 82 GLY A O 1
ATOM 611 N N . LYS A 1 83 ? -17.744 7.841 5.915 1.00 91.94 83 LYS A N 1
ATOM 612 C CA . LYS A 1 83 ? -17.515 6.411 5.678 1.00 91.94 83 LYS A CA 1
ATOM 613 C C . LYS A 1 83 ? -16.350 5.929 6.536 1.00 91.94 83 LYS A C 1
ATOM 615 O O . LYS A 1 83 ? -15.306 6.580 6.616 1.00 91.94 83 LYS A O 1
ATOM 620 N N . ARG A 1 84 ? -16.544 4.767 7.153 1.00 95.62 84 ARG A N 1
ATOM 621 C CA . ARG A 1 84 ? -15.524 4.070 7.932 1.00 95.62 84 ARG A CA 1
ATOM 622 C C . ARG A 1 84 ? -15.345 2.676 7.372 1.00 95.62 84 ARG A C 1
ATOM 624 O O . ARG A 1 84 ? -16.305 2.073 6.896 1.00 95.62 84 ARG A O 1
ATOM 631 N N . TYR A 1 85 ? -14.121 2.189 7.444 1.00 96.44 85 TYR A N 1
ATOM 632 C CA . TYR A 1 85 ? -13.759 0.879 6.943 1.00 96.44 85 TYR A CA 1
ATOM 633 C C . TYR A 1 85 ? -13.074 0.075 8.035 1.00 96.44 85 TYR A C 1
ATOM 635 O O . TYR A 1 85 ? -12.573 0.629 9.012 1.00 96.44 85 TYR A O 1
ATOM 643 N N . GLU A 1 86 ? -13.059 -1.238 7.870 1.00 98.06 86 GLU A N 1
ATOM 644 C CA . GLU A 1 86 ? -12.482 -2.145 8.853 1.00 98.06 86 GLU A CA 1
ATOM 645 C C . GLU A 1 86 ? -11.108 -2.627 8.403 1.00 98.06 86 GLU A C 1
ATOM 647 O O . GLU A 1 86 ? -10.866 -2.814 7.210 1.00 98.06 86 GLU A O 1
ATOM 652 N N . GLN A 1 87 ? -10.219 -2.837 9.366 1.00 97.94 87 GLN A N 1
ATOM 653 C CA . GLN A 1 87 ? -8.877 -3.374 9.184 1.00 97.94 87 GLN A CA 1
ATOM 654 C C . GLN A 1 87 ? -8.615 -4.461 10.221 1.00 97.94 87 GLN A C 1
ATOM 656 O O . GLN A 1 87 ? -9.032 -4.342 11.374 1.00 97.94 87 GLN A O 1
ATOM 661 N N . TYR A 1 88 ? -7.904 -5.505 9.806 1.00 98.12 88 TYR A N 1
ATOM 662 C CA . TYR A 1 88 ? -7.501 -6.619 10.654 1.00 98.12 88 TYR A CA 1
ATOM 663 C C . TYR A 1 88 ? -6.030 -6.927 10.405 1.00 98.12 88 TYR A C 1
ATOM 665 O O . TYR A 1 88 ? -5.616 -7.131 9.260 1.00 98.12 88 TYR A O 1
ATOM 673 N N . TYR A 1 89 ? -5.254 -6.958 11.482 1.00 96.69 89 TYR A N 1
ATOM 674 C CA . TYR A 1 89 ? -3.808 -7.153 11.442 1.00 96.69 89 TYR A CA 1
ATOM 675 C C . TYR A 1 89 ? -3.447 -8.582 11.848 1.00 96.69 89 TYR A C 1
ATOM 677 O O . TYR A 1 89 ? -4.121 -9.182 12.687 1.00 96.69 89 TYR A O 1
ATOM 685 N N . GLY A 1 90 ? -2.394 -9.118 11.237 1.00 96.00 90 GLY A N 1
ATOM 686 C CA . GLY A 1 90 ? -1.863 -10.442 11.545 1.00 96.00 90 GLY A CA 1
ATOM 687 C C . GLY A 1 90 ? -0.931 -10.434 12.758 1.00 96.00 90 GLY A C 1
ATOM 688 O O . GLY A 1 90 ? -0.651 -9.396 13.358 1.00 96.00 90 GLY A O 1
ATOM 689 N N . SER A 1 91 ? -0.391 -11.607 13.104 1.00 94.75 91 SER A N 1
ATOM 690 C CA . SER A 1 91 ? 0.595 -11.765 14.191 1.00 94.75 91 SER A CA 1
ATOM 691 C C . SER A 1 91 ? 1.914 -11.032 13.952 1.00 94.75 91 SER A C 1
ATOM 693 O O . SER A 1 91 ? 2.687 -10.827 14.879 1.00 94.75 91 SER A O 1
ATOM 695 N N . ASP A 1 92 ? 2.181 -10.668 12.703 1.00 91.75 92 ASP A N 1
ATOM 696 C CA . ASP A 1 92 ? 3.340 -9.896 12.272 1.00 91.75 92 ASP A CA 1
ATOM 697 C C . ASP A 1 92 ? 3.111 -8.375 12.334 1.00 91.75 92 ASP A C 1
ATOM 699 O O . ASP A 1 92 ? 3.954 -7.615 11.861 1.00 91.75 92 ASP A O 1
ATOM 703 N N . GLY A 1 93 ? 1.970 -7.927 12.875 1.00 91.12 93 GLY A N 1
ATOM 704 C CA . GLY A 1 93 ? 1.599 -6.512 12.982 1.00 91.12 93 GLY A CA 1
ATOM 705 C C . GLY A 1 93 ? 1.305 -5.842 11.634 1.00 91.12 93 GLY A C 1
ATOM 706 O O . GLY A 1 93 ? 1.104 -4.628 11.572 1.00 91.12 93 GLY A O 1
ATOM 707 N N . MET A 1 94 ? 1.276 -6.616 10.546 1.00 93.38 94 MET A N 1
ATOM 708 C CA . MET A 1 94 ? 0.972 -6.147 9.199 1.00 93.38 94 MET A CA 1
ATOM 709 C C . MET A 1 94 ? -0.492 -6.430 8.850 1.00 93.38 94 MET A C 1
ATOM 711 O O . MET A 1 94 ? -1.090 -7.405 9.310 1.00 93.38 94 MET A O 1
ATOM 715 N N . LEU A 1 95 ? -1.084 -5.581 8.010 1.00 94.69 95 LEU A N 1
ATOM 716 C CA . LEU A 1 95 ? -2.483 -5.716 7.608 1.00 94.69 95 LEU A CA 1
ATOM 717 C C . LEU A 1 95 ? -2.707 -7.044 6.871 1.00 94.69 95 LEU A C 1
ATOM 719 O O . LEU A 1 95 ? -1.963 -7.366 5.953 1.00 94.69 95 LEU A O 1
ATOM 723 N N . GLU A 1 96 ? -3.699 -7.828 7.276 1.00 96.94 96 GLU A N 1
ATOM 724 C CA . GLU A 1 96 ? -4.023 -9.139 6.691 1.00 96.94 96 GLU A CA 1
ATOM 725 C C . GLU A 1 96 ? -5.267 -9.058 5.801 1.00 96.94 96 GLU A C 1
ATOM 727 O O . GLU A 1 96 ? -5.295 -9.603 4.697 1.00 96.94 96 GLU A O 1
ATOM 732 N N . ARG A 1 97 ? -6.289 -8.325 6.254 1.00 98.19 97 ARG A N 1
ATOM 733 C CA . ARG A 1 97 ? -7.529 -8.089 5.507 1.00 98.19 97 ARG A CA 1
ATOM 734 C C . ARG A 1 97 ? -8.215 -6.799 5.941 1.00 98.19 97 ARG A C 1
ATOM 736 O O . ARG A 1 97 ? -7.942 -6.264 7.015 1.00 98.19 97 ARG A O 1
ATOM 743 N N . GLY A 1 98 ? -9.156 -6.338 5.129 1.00 97.50 98 GLY A N 1
ATOM 744 C CA . GLY A 1 98 ? -9.929 -5.127 5.380 1.00 97.50 98 GLY A CA 1
ATOM 745 C C . GLY A 1 98 ? -9.675 -4.084 4.306 1.00 97.50 98 GLY A C 1
ATOM 746 O O . GLY A 1 98 ? -9.475 -4.438 3.147 1.00 97.50 98 GLY A O 1
ATOM 747 N N . SER A 1 99 ? -9.707 -2.805 4.673 1.00 96.00 99 SER A N 1
ATOM 748 C CA . SER A 1 99 ? -9.581 -1.708 3.714 1.00 96.00 99 SER A CA 1
ATOM 749 C C . SER A 1 99 ? -8.390 -0.801 3.980 1.00 96.00 99 SER A C 1
ATOM 751 O O . SER A 1 99 ? -8.086 -0.479 5.125 1.00 96.00 99 SER A O 1
ATOM 753 N N . VAL A 1 100 ? -7.752 -0.329 2.914 1.00 93.56 100 VAL A N 1
ATOM 754 C CA . VAL A 1 100 ? -6.725 0.717 2.953 1.00 93.56 100 VAL A CA 1
ATOM 755 C C . VAL A 1 100 ? -7.192 1.880 2.107 1.00 93.56 100 VAL A C 1
ATOM 757 O O . VAL A 1 100 ? -7.524 1.720 0.931 1.00 93.56 100 VAL A O 1
ATOM 760 N N . ILE A 1 101 ? -7.184 3.059 2.716 1.00 91.31 101 ILE A N 1
ATOM 761 C CA . ILE A 1 101 ? -7.427 4.313 2.020 1.00 91.31 101 ILE A CA 1
ATOM 762 C C . ILE A 1 101 ? -6.141 4.675 1.282 1.00 91.31 101 ILE A C 1
ATOM 764 O O . ILE A 1 101 ? -5.083 4.804 1.887 1.00 91.31 101 ILE A O 1
ATOM 768 N N . ARG A 1 102 ? -6.212 4.795 -0.040 1.00 85.19 102 ARG A N 1
ATOM 769 C CA . ARG A 1 102 ? -5.059 5.071 -0.900 1.00 85.19 102 ARG A CA 1
ATOM 770 C C . ARG A 1 102 ? -5.108 6.535 -1.312 1.00 85.19 102 ARG A C 1
ATOM 772 O O . ARG A 1 102 ? -5.661 6.872 -2.355 1.00 85.19 102 ARG A O 1
ATOM 779 N N . GLY A 1 103 ? -4.545 7.373 -0.439 1.00 68.62 103 GLY A N 1
ATOM 780 C CA . GLY A 1 103 ? -4.341 8.814 -0.597 1.00 68.62 103 GLY A CA 1
ATOM 781 C C . GLY A 1 103 ? -5.550 9.638 -1.060 1.00 68.62 103 GLY A C 1
ATOM 782 O O . GLY A 1 103 ? -6.679 9.167 -1.188 1.00 68.62 103 GLY A O 1
ATOM 783 N N . VAL A 1 104 ? -5.279 10.915 -1.317 1.00 58.84 104 VAL A N 1
ATOM 784 C CA . VAL A 1 104 ? -6.239 11.892 -1.833 1.00 58.84 104 VAL A CA 1
ATOM 785 C C . VAL A 1 104 ? -5.717 12.344 -3.189 1.00 58.84 104 VAL A C 1
ATOM 787 O O . VAL A 1 104 ? -4.651 12.954 -3.270 1.00 58.84 104 VAL A O 1
ATOM 790 N N . ALA A 1 105 ? -6.430 12.027 -4.271 1.00 53.31 105 ALA A N 1
ATOM 791 C CA . ALA A 1 105 ? -6.185 12.724 -5.532 1.00 53.31 105 ALA A CA 1
ATOM 792 C C . ALA A 1 105 ? -6.573 14.202 -5.344 1.00 53.31 105 ALA A C 1
ATOM 794 O O . ALA A 1 105 ? -7.445 14.497 -4.527 1.00 53.31 105 ALA A O 1
ATOM 795 N N . ALA A 1 106 ? -5.992 15.128 -6.113 1.00 56.28 106 ALA A N 1
ATOM 796 C CA . ALA A 1 106 ? -6.265 16.577 -6.043 1.00 56.28 106 ALA A CA 1
ATOM 797 C C . ALA A 1 106 ? -7.760 16.989 -6.179 1.00 56.28 106 ALA A C 1
ATOM 799 O O . ALA A 1 106 ? -8.095 18.167 -6.124 1.00 56.28 106 ALA A O 1
ATOM 800 N N . SER A 1 107 ? -8.662 16.024 -6.349 1.00 59.59 107 SER A N 1
ATOM 801 C CA . SER A 1 107 ? -10.071 16.123 -6.713 1.00 59.59 107 SER A CA 1
ATOM 802 C C . SER A 1 107 ? -11.067 15.681 -5.619 1.00 59.59 107 SER A C 1
ATOM 804 O O . SER A 1 107 ? -12.224 15.432 -5.937 1.00 59.59 107 SER A O 1
ATOM 806 N N . ASN A 1 108 ? -10.683 15.598 -4.334 1.00 72.94 108 ASN A N 1
ATOM 807 C CA . ASN A 1 108 ? -11.549 15.117 -3.226 1.00 72.94 108 ASN A CA 1
ATOM 808 C C . ASN A 1 108 ? -12.052 13.670 -3.383 1.00 72.94 108 ASN A C 1
ATOM 810 O O . ASN A 1 108 ? -13.026 13.261 -2.747 1.00 72.94 108 ASN A O 1
ATOM 814 N N . ILE A 1 109 ? -11.389 12.887 -4.227 1.00 79.81 109 ILE A N 1
ATOM 815 C CA . ILE A 1 109 ? -11.719 11.488 -4.460 1.00 79.81 109 ILE A CA 1
ATOM 816 C C . ILE A 1 109 ? -10.856 10.640 -3.526 1.00 79.81 109 ILE A C 1
ATOM 818 O O . ILE A 1 109 ? -9.628 10.757 -3.518 1.00 79.81 109 ILE A O 1
ATOM 822 N N . VAL A 1 110 ? -11.516 9.804 -2.726 1.00 87.50 110 VAL A N 1
ATOM 823 C CA . VAL A 1 110 ? -10.870 8.877 -1.795 1.00 87.50 110 VAL A CA 1
ATOM 824 C C . VAL A 1 110 ? -10.879 7.498 -2.433 1.00 87.50 110 VAL A C 1
ATOM 826 O O . VAL A 1 110 ? -11.924 6.845 -2.467 1.00 87.50 110 VAL A O 1
ATOM 829 N N . SER A 1 111 ? -9.725 7.066 -2.940 1.00 91.56 111 SER A N 1
ATOM 830 C CA . SER A 1 111 ? -9.594 5.705 -3.454 1.00 91.56 111 SER A CA 1
ATOM 831 C C . SER A 1 111 ? -9.393 4.726 -2.301 1.00 91.56 111 SER A C 1
ATOM 833 O O . SER A 1 111 ? -8.725 5.038 -1.310 1.00 91.56 111 SER A O 1
ATOM 835 N N . VAL A 1 112 ? -10.001 3.549 -2.399 1.00 94.00 112 VAL A N 1
ATOM 836 C CA . VAL A 1 112 ? -9.994 2.548 -1.331 1.00 94.00 112 VAL A CA 1
ATOM 837 C C . VAL A 1 112 ? -9.763 1.183 -1.946 1.00 94.00 112 VAL A C 1
ATOM 839 O O . VAL A 1 112 ? -10.452 0.790 -2.882 1.00 94.00 112 VAL A O 1
ATOM 842 N N . PHE A 1 113 ? -8.794 0.453 -1.410 1.00 96.12 113 PHE A N 1
ATOM 843 C CA . PHE A 1 113 ? -8.705 -0.981 -1.639 1.00 96.12 113 PHE A CA 1
ATOM 844 C C . PHE A 1 113 ? -9.381 -1.706 -0.481 1.00 96.12 113 PHE A C 1
ATOM 846 O O . PHE A 1 113 ? -9.076 -1.390 0.666 1.00 96.12 113 PHE A O 1
ATOM 853 N N . THR A 1 114 ? -10.233 -2.684 -0.768 1.00 97.56 114 THR A N 1
ATOM 854 C CA . THR A 1 114 ? -10.868 -3.562 0.220 1.00 97.56 114 THR A CA 1
ATOM 855 C C . THR A 1 114 ? -10.652 -5.014 -0.181 1.00 97.56 114 THR A C 1
ATOM 857 O O . THR A 1 114 ? -11.054 -5.419 -1.269 1.00 97.56 114 THR A O 1
ATOM 860 N N . GLY A 1 115 ? -10.038 -5.811 0.692 1.00 97.94 115 GLY A N 1
ATOM 861 C CA . GLY A 1 115 ? -9.695 -7.192 0.375 1.00 97.94 115 GLY A CA 1
ATOM 862 C C . GLY A 1 115 ? -8.713 -7.827 1.352 1.00 97.94 115 GLY A C 1
ATOM 863 O O . GLY A 1 115 ? -8.705 -7.513 2.544 1.00 97.94 115 GLY A O 1
ATOM 864 N N . THR A 1 116 ? -7.893 -8.732 0.833 1.00 98.38 116 THR A N 1
ATOM 865 C CA . THR A 1 116 ? -6.817 -9.430 1.541 1.00 98.38 116 THR A CA 1
ATOM 866 C C . THR A 1 116 ? -5.450 -8.895 1.130 1.00 98.38 116 THR A C 1
ATOM 868 O O . THR A 1 116 ? -5.271 -8.304 0.058 1.00 98.38 116 THR A O 1
ATOM 871 N N . PHE A 1 117 ? -4.473 -9.097 2.009 1.00 97.38 117 PHE A N 1
ATOM 872 C CA . PHE A 1 117 ? -3.115 -8.606 1.845 1.00 97.38 117 PHE A CA 1
ATOM 873 C C . PHE A 1 117 ? -2.112 -9.748 1.971 1.00 97.38 117 PHE A C 1
ATOM 875 O O . PHE A 1 117 ? -2.023 -10.417 3.000 1.00 97.38 117 PHE A O 1
ATOM 882 N N . GLY A 1 118 ? -1.300 -9.915 0.934 1.00 95.62 118 GLY A N 1
ATOM 883 C CA . GLY A 1 118 ? -0.169 -10.829 0.920 1.00 95.62 118 GLY A CA 1
ATOM 884 C C . GLY A 1 118 ? 1.070 -10.194 1.545 1.00 95.62 118 GLY A C 1
ATOM 885 O O . GLY A 1 118 ? 1.104 -8.998 1.850 1.00 95.62 118 GLY A O 1
ATOM 886 N N . ARG A 1 119 ? 2.116 -11.002 1.728 1.00 94.50 119 ARG A N 1
ATOM 887 C CA . ARG A 1 119 ? 3.436 -10.529 2.160 1.00 94.50 119 ARG A CA 1
ATOM 888 C C . ARG A 1 119 ? 4.393 -10.536 0.986 1.00 94.50 119 ARG A C 1
ATOM 890 O O . ARG A 1 119 ? 4.582 -11.575 0.361 1.00 94.50 119 ARG A O 1
ATOM 897 N N . VAL A 1 120 ? 5.004 -9.387 0.721 1.00 93.69 120 VAL A N 1
ATOM 898 C CA . VAL A 1 120 ? 6.005 -9.232 -0.335 1.00 93.69 120 VAL A CA 1
ATOM 899 C C . VAL A 1 120 ? 7.315 -8.786 0.290 1.00 93.69 120 VAL A C 1
ATOM 901 O O . VAL A 1 120 ? 7.349 -7.839 1.079 1.00 93.69 120 VAL A O 1
ATOM 904 N N . ASP A 1 121 ? 8.396 -9.468 -0.071 1.00 91.94 121 ASP A N 1
ATOM 905 C CA . ASP A 1 121 ? 9.740 -9.069 0.326 1.00 91.94 121 ASP A CA 1
ATOM 906 C C . ASP A 1 121 ? 10.214 -7.972 -0.632 1.00 91.94 121 ASP A C 1
ATOM 908 O O . ASP A 1 121 ? 10.442 -8.190 -1.824 1.00 91.94 121 ASP A O 1
ATOM 912 N N . HIS A 1 122 ? 10.332 -6.752 -0.120 1.00 89.94 122 HIS A N 1
ATOM 913 C CA . HIS A 1 122 ? 10.696 -5.590 -0.912 1.00 89.94 122 HIS A CA 1
ATOM 914 C C . HIS A 1 122 ? 12.215 -5.480 -0.996 1.00 89.94 122 HIS A C 1
ATOM 916 O O . HIS A 1 122 ? 12.854 -4.812 -0.180 1.00 89.94 122 HIS A O 1
ATOM 922 N N . THR A 1 123 ? 12.812 -6.104 -2.012 1.00 88.69 123 THR A N 1
ATOM 923 C CA . THR A 1 123 ? 14.276 -6.194 -2.170 1.00 88.69 123 THR A CA 1
ATOM 924 C C . THR A 1 123 ? 14.974 -4.832 -2.086 1.00 88.69 123 THR A C 1
ATOM 926 O O . THR A 1 123 ? 16.010 -4.707 -1.437 1.00 88.69 123 THR A O 1
ATOM 929 N N . PHE A 1 124 ? 14.368 -3.786 -2.652 1.00 88.81 124 PHE A N 1
ATOM 930 C CA . PHE A 1 124 ? 14.919 -2.425 -2.655 1.00 88.81 124 PHE A CA 1
ATOM 931 C C . PHE A 1 124 ? 14.756 -1.656 -1.344 1.00 88.81 124 PHE A C 1
ATOM 933 O O . PHE A 1 124 ? 15.380 -0.617 -1.181 1.00 88.81 124 PHE A O 1
ATOM 940 N N . MET A 1 125 ? 13.954 -2.160 -0.407 1.00 84.31 125 MET A N 1
ATOM 941 C CA . MET A 1 125 ? 13.798 -1.594 0.938 1.00 84.31 125 MET A CA 1
ATOM 942 C C . MET A 1 125 ? 14.395 -2.505 2.012 1.00 84.31 125 MET A C 1
ATOM 944 O O . MET A 1 125 ? 14.480 -2.103 3.167 1.00 84.31 125 MET A O 1
ATOM 948 N N . ARG A 1 126 ? 14.807 -3.728 1.635 1.00 85.25 126 ARG A N 1
ATOM 949 C CA . ARG A 1 126 ? 15.236 -4.794 2.553 1.00 85.25 126 ARG A CA 1
ATOM 950 C C . ARG A 1 126 ? 14.219 -5.019 3.679 1.00 85.25 126 ARG A C 1
ATOM 952 O O . ARG A 1 126 ? 14.599 -5.267 4.818 1.00 85.25 126 ARG A O 1
ATOM 959 N N . ALA A 1 127 ? 12.937 -4.900 3.352 1.00 84.94 127 ALA A N 1
ATOM 960 C CA . ALA A 1 127 ? 11.840 -4.949 4.304 1.00 84.94 127 ALA A CA 1
ATOM 961 C C . ALA A 1 127 ? 10.703 -5.806 3.760 1.00 84.94 127 ALA A C 1
ATOM 963 O O . ALA A 1 127 ? 10.498 -5.888 2.545 1.00 84.94 127 ALA A O 1
ATOM 964 N N . ARG A 1 128 ? 9.934 -6.395 4.670 1.00 89.56 128 ARG A N 1
ATOM 965 C CA . ARG A 1 128 ? 8.717 -7.123 4.328 1.00 89.56 128 ARG A CA 1
ATOM 966 C C . ARG A 1 128 ? 7.517 -6.201 4.452 1.00 89.56 128 ARG A C 1
ATOM 968 O O . ARG A 1 128 ? 7.385 -5.484 5.445 1.00 89.56 128 ARG A O 1
ATOM 975 N N . ILE A 1 129 ? 6.655 -6.223 3.443 1.00 90.88 129 ILE A N 1
ATOM 976 C CA . ILE A 1 129 ? 5.489 -5.343 3.359 1.00 90.88 129 ILE A CA 1
ATOM 977 C C . ILE A 1 129 ? 4.199 -6.137 3.166 1.00 90.88 129 ILE A C 1
ATOM 979 O O . ILE A 1 129 ? 4.197 -7.204 2.545 1.00 90.88 129 ILE A O 1
ATOM 983 N N . ALA A 1 130 ? 3.091 -5.587 3.663 1.00 93.56 130 ALA A N 1
ATOM 984 C CA . ALA A 1 130 ? 1.755 -6.011 3.272 1.00 93.56 130 ALA A CA 1
ATOM 985 C C . ALA A 1 130 ? 1.362 -5.332 1.958 1.00 93.56 130 ALA A C 1
ATOM 987 O O . ALA A 1 130 ? 1.440 -4.110 1.837 1.00 93.56 130 ALA A O 1
ATOM 988 N N . SER A 1 131 ? 0.916 -6.119 0.985 1.00 94.94 131 SER A N 1
ATOM 989 C CA . SER A 1 131 ? 0.439 -5.609 -0.300 1.00 94.94 131 SER A CA 1
ATOM 990 C C . SER A 1 131 ? -0.910 -6.233 -0.651 1.00 94.94 131 SER A C 1
ATOM 992 O O . SER A 1 131 ? -1.090 -7.417 -0.362 1.00 94.94 131 SER A O 1
ATOM 994 N N . PRO A 1 132 ? -1.847 -5.483 -1.265 1.00 95.94 132 PRO A N 1
ATOM 995 C CA . PRO A 1 132 ? -3.058 -6.035 -1.864 1.00 95.94 132 PRO A CA 1
ATOM 996 C C . PRO A 1 132 ? -2.798 -7.344 -2.614 1.00 95.94 132 PRO A C 1
ATOM 998 O O . PRO A 1 132 ? -1.882 -7.409 -3.434 1.00 95.94 132 PRO A O 1
ATOM 1001 N N . GLN A 1 133 ? -3.599 -8.369 -2.321 1.00 96.81 133 GLN A N 1
ATOM 1002 C CA . GLN A 1 133 ? -3.518 -9.683 -2.962 1.00 96.81 133 GLN A CA 1
ATOM 1003 C C . GLN A 1 133 ? -4.800 -10.022 -3.717 1.00 96.81 133 GLN A C 1
ATOM 1005 O O . GLN A 1 133 ? -4.743 -10.451 -4.863 1.00 96.81 133 GLN A O 1
ATOM 1010 N N . GLU A 1 134 ? -5.960 -9.819 -3.103 1.00 98.31 134 GLU A N 1
ATOM 1011 C CA . GLU A 1 134 ? -7.251 -10.084 -3.734 1.00 98.31 134 GLU A CA 1
ATOM 1012 C C . GLU A 1 134 ? -8.308 -9.157 -3.146 1.00 98.31 134 GLU A C 1
ATOM 1014 O O . GLU A 1 134 ? -8.342 -8.950 -1.934 1.00 98.31 134 GLU A O 1
ATOM 1019 N N . GLY A 1 135 ? -9.160 -8.574 -3.984 1.00 98.06 135 GLY A N 1
ATOM 1020 C CA . GLY A 1 135 ? -10.218 -7.687 -3.522 1.00 98.06 135 GLY A CA 1
ATOM 1021 C C . GLY A 1 135 ? -10.694 -6.704 -4.577 1.00 98.06 135 GLY A C 1
ATOM 1022 O O . GLY A 1 135 ? -10.633 -6.968 -5.778 1.00 98.06 135 GLY A O 1
ATOM 1023 N N . VAL A 1 136 ? -11.174 -5.559 -4.104 1.00 98.06 136 VAL A N 1
ATOM 1024 C CA . VAL A 1 136 ? -11.698 -4.473 -4.928 1.00 98.06 136 VAL A CA 1
ATOM 1025 C C . VAL A 1 136 ? -10.888 -3.213 -4.675 1.00 98.06 136 VAL A C 1
ATOM 1027 O O . VAL A 1 136 ? -10.810 -2.743 -3.542 1.00 98.06 136 VAL A O 1
ATOM 1030 N N . TYR A 1 137 ? -10.308 -2.645 -5.729 1.00 96.94 137 TYR A N 1
ATOM 1031 C CA . TYR A 1 137 ? -9.750 -1.300 -5.702 1.00 96.94 137 TYR A CA 1
ATOM 1032 C C . TYR A 1 137 ? -10.732 -0.320 -6.341 1.00 96.94 137 TYR A C 1
ATOM 1034 O O . TYR A 1 137 ? -10.852 -0.261 -7.564 1.00 96.94 137 TYR A O 1
ATOM 1042 N N . ALA A 1 138 ? -11.442 0.436 -5.508 1.00 95.00 138 ALA A N 1
ATOM 1043 C CA . ALA A 1 138 ? -12.359 1.479 -5.937 1.00 95.00 138 ALA A CA 1
ATOM 1044 C C . ALA A 1 138 ? -11.605 2.804 -6.062 1.00 95.00 138 ALA A C 1
ATOM 1046 O O . ALA A 1 138 ? -11.076 3.327 -5.077 1.00 95.00 138 ALA A O 1
ATOM 1047 N N . LEU A 1 139 ? -11.584 3.377 -7.267 1.00 91.69 139 LEU A N 1
ATOM 1048 C CA . LEU A 1 139 ? -10.950 4.673 -7.504 1.00 91.69 139 LEU A CA 1
ATOM 1049 C C . LEU A 1 139 ? -11.748 5.830 -6.899 1.00 91.69 139 LEU A C 1
ATOM 1051 O O . LEU A 1 139 ? -11.167 6.876 -6.644 1.00 91.69 139 LEU A O 1
ATOM 1055 N N . GLY A 1 140 ? -13.043 5.634 -6.627 1.00 88.94 140 GLY A N 1
ATOM 1056 C CA . GLY A 1 140 ? -13.939 6.640 -6.045 1.00 88.94 140 GLY A CA 1
ATOM 1057 C C . GLY A 1 140 ? -14.629 7.547 -7.073 1.00 88.94 140 GLY A C 1
ATOM 1058 O O . GLY A 1 140 ? -15.348 8.461 -6.680 1.00 88.94 140 GLY A O 1
ATOM 1059 N N . ASN A 1 141 ? -14.434 7.282 -8.365 1.00 89.38 141 ASN A N 1
ATOM 1060 C CA . ASN A 1 141 ? -15.016 7.989 -9.513 1.00 89.38 141 ASN A CA 1
ATOM 1061 C C . ASN A 1 141 ? -15.871 7.064 -10.400 1.00 89.38 141 ASN A C 1
ATOM 1063 O O . ASN A 1 141 ? -15.838 7.186 -11.616 1.00 89.38 141 ASN A O 1
ATOM 1067 N N . GLY A 1 142 ? -16.510 6.058 -9.805 1.00 92.06 142 GLY A N 1
ATOM 1068 C CA . GLY A 1 142 ? -17.287 5.067 -10.548 1.00 92.06 142 GLY A CA 1
ATOM 1069 C C . GLY A 1 142 ? -16.476 3.886 -11.094 1.00 92.06 142 GLY A C 1
ATOM 1070 O O . GLY A 1 142 ? -17.067 2.862 -11.413 1.00 92.06 142 GLY A O 1
ATOM 1071 N N . ILE A 1 143 ? -15.141 3.957 -11.121 1.00 94.94 143 ILE A N 1
ATOM 1072 C CA . ILE A 1 143 ? -14.293 2.850 -11.592 1.00 94.94 143 ILE A CA 1
ATOM 1073 C C . ILE A 1 143 ? -13.838 1.949 -10.440 1.00 94.94 143 ILE A C 1
ATOM 1075 O O . ILE A 1 143 ? -13.281 2.418 -9.439 1.00 94.94 143 ILE A O 1
ATOM 1079 N N . GLU A 1 144 ? -13.989 0.639 -10.627 1.00 97.12 144 GLU A N 1
ATOM 1080 C CA . GLU A 1 144 ? -13.518 -0.397 -9.710 1.00 97.12 144 GLU A CA 1
ATOM 1081 C C . GLU A 1 144 ? -12.685 -1.465 -10.426 1.00 97.12 144 GLU A C 1
ATOM 1083 O O . GLU A 1 144 ? -13.008 -1.885 -11.531 1.00 97.12 144 GLU A O 1
ATOM 1088 N N . TYR A 1 145 ? -11.636 -1.952 -9.766 1.00 97.81 145 TYR A N 1
ATOM 1089 C CA . TYR A 1 145 ? -10.851 -3.107 -10.207 1.00 97.81 145 TYR A CA 1
ATOM 1090 C C . TYR A 1 145 ? -11.085 -4.264 -9.239 1.00 97.81 145 TYR A C 1
ATOM 1092 O O . TYR A 1 145 ? -10.690 -4.175 -8.076 1.00 97.81 145 TYR A O 1
ATOM 1100 N N . ARG A 1 146 ? -11.751 -5.327 -9.695 1.00 98.12 146 ARG A N 1
ATOM 1101 C CA . ARG A 1 146 ? -12.192 -6.468 -8.879 1.00 98.12 146 ARG A CA 1
ATOM 1102 C C . ARG A 1 146 ? -11.439 -7.734 -9.281 1.00 98.12 146 ARG A C 1
ATOM 1104 O O . ARG A 1 146 ? -11.571 -8.195 -10.413 1.00 98.12 146 ARG A O 1
ATOM 1111 N N . GLY A 1 147 ? -10.641 -8.297 -8.377 1.00 98.12 147 GLY A N 1
ATOM 1112 C CA . GLY A 1 147 ? -9.849 -9.493 -8.675 1.00 98.12 147 GLY A CA 1
ATOM 1113 C C . GLY A 1 147 ? -8.539 -9.572 -7.901 1.00 98.12 147 GLY A C 1
ATOM 1114 O O . GLY A 1 147 ? -8.458 -9.163 -6.742 1.00 98.12 147 GLY A O 1
ATOM 1115 N N . ARG A 1 148 ? -7.511 -10.125 -8.548 1.00 98.12 148 ARG A N 1
ATOM 1116 C CA . ARG A 1 148 ? -6.211 -10.416 -7.940 1.00 98.12 148 ARG A CA 1
ATOM 1117 C C . ARG A 1 148 ? -5.206 -9.307 -8.217 1.00 98.12 148 ARG A C 1
ATOM 1119 O O . ARG A 1 148 ? -5.104 -8.810 -9.335 1.00 98.12 148 ARG A O 1
ATOM 1126 N N . PHE A 1 149 ? -4.418 -8.984 -7.206 1.00 97.00 149 PHE A N 1
ATOM 1127 C CA . PHE A 1 149 ? -3.339 -8.014 -7.250 1.00 97.00 149 PHE A CA 1
ATOM 1128 C C . PHE A 1 149 ? -2.013 -8.710 -6.952 1.00 97.00 149 PHE A C 1
ATOM 1130 O O . PHE A 1 149 ? -1.907 -9.566 -6.076 1.00 97.00 149 PHE A O 1
ATOM 1137 N N . GLU A 1 150 ? -0.988 -8.322 -7.689 1.00 95.62 150 GLU A N 1
ATOM 1138 C CA . GLU A 1 150 ? 0.399 -8.680 -7.445 1.00 95.62 150 GLU A CA 1
ATOM 1139 C C . GLU A 1 150 ? 1.206 -7.387 -7.357 1.00 95.62 150 GLU A C 1
ATOM 1141 O O . GLU A 1 150 ? 0.880 -6.382 -7.991 1.00 95.62 150 GLU A O 1
ATOM 1146 N N . TYR A 1 151 ? 2.254 -7.390 -6.540 1.00 94.75 151 TYR A N 1
ATOM 1147 C CA . TYR A 1 151 ? 3.120 -6.232 -6.385 1.00 94.75 151 TYR A CA 1
ATOM 1148 C C . TYR A 1 151 ? 4.549 -6.615 -6.713 1.00 94.75 151 TYR A C 1
ATOM 1150 O O . TYR A 1 151 ? 5.130 -7.487 -6.067 1.00 94.75 151 TYR A O 1
ATOM 1158 N N . LEU A 1 152 ? 5.102 -5.939 -7.713 1.00 94.94 152 LEU A N 1
ATOM 1159 C CA . LEU A 1 152 ? 6.488 -6.079 -8.115 1.00 94.94 152 LEU A CA 1
ATOM 1160 C C . LEU A 1 152 ? 7.280 -4.897 -7.541 1.00 94.94 152 LEU A C 1
ATOM 1162 O O . LEU A 1 152 ? 7.071 -3.766 -7.993 1.00 94.94 152 LEU A O 1
ATOM 1166 N N . PRO A 1 153 ? 8.174 -5.118 -6.559 1.00 93.62 153 PRO A N 1
ATOM 1167 C CA . PRO A 1 153 ? 9.012 -4.056 -6.017 1.00 93.62 153 PRO A CA 1
ATOM 1168 C C . PRO A 1 153 ? 9.825 -3.364 -7.114 1.00 93.62 153 PRO A C 1
ATOM 1170 O O . PRO A 1 153 ? 10.284 -4.013 -8.049 1.00 93.62 153 PRO A O 1
ATOM 1173 N N . ALA A 1 154 ? 10.052 -2.066 -6.960 1.00 91.56 154 ALA A N 1
ATOM 1174 C CA . ALA A 1 154 ? 10.931 -1.266 -7.801 1.00 91.56 154 ALA A CA 1
ATOM 1175 C C . ALA A 1 154 ? 11.882 -0.441 -6.925 1.00 91.56 154 ALA A C 1
ATOM 1177 O O . ALA A 1 154 ? 11.609 -0.166 -5.753 1.00 91.56 154 ALA A O 1
ATOM 1178 N N . LYS A 1 155 ? 13.020 -0.035 -7.485 1.00 88.44 155 LYS A N 1
ATOM 1179 C CA . LYS A 1 155 ? 14.004 0.796 -6.776 1.00 88.44 155 LYS A CA 1
ATOM 1180 C C . LYS A 1 155 ? 13.480 2.207 -6.509 1.00 88.44 155 LYS A C 1
ATOM 1182 O O . LYS A 1 155 ? 13.891 2.839 -5.539 1.00 88.44 155 LYS A O 1
ATOM 1187 N N . GLY A 1 156 ? 12.609 2.709 -7.386 1.00 84.00 156 GLY A N 1
ATOM 1188 C CA . GLY A 1 156 ? 12.277 4.129 -7.434 1.00 84.00 156 GLY A CA 1
ATOM 1189 C C . GLY A 1 156 ? 13.512 4.977 -7.756 1.00 84.00 156 GLY A C 1
ATOM 1190 O O . GLY A 1 156 ? 14.424 4.533 -8.459 1.00 84.00 156 GLY A O 1
ATOM 1191 N N . HIS A 1 157 ? 13.570 6.194 -7.211 1.00 79.12 157 HIS A N 1
ATOM 1192 C CA . HIS A 1 157 ? 14.725 7.079 -7.391 1.00 79.12 157 HIS A CA 1
ATOM 1193 C C . HIS A 1 157 ? 15.976 6.560 -6.661 1.00 79.12 157 HIS A C 1
ATOM 1195 O O . HIS A 1 157 ? 17.036 6.417 -7.273 1.00 79.12 157 HIS A O 1
ATOM 1201 N N . THR A 1 158 ? 15.837 6.183 -5.388 1.00 74.88 158 THR A N 1
ATOM 1202 C CA . THR A 1 158 ? 16.946 5.754 -4.521 1.00 74.88 158 THR A CA 1
ATOM 1203 C C . THR A 1 158 ? 16.532 4.524 -3.721 1.00 74.88 158 THR A C 1
ATOM 1205 O O . THR A 1 158 ? 15.491 4.547 -3.059 1.00 74.88 158 THR A O 1
ATOM 1208 N N . ALA A 1 159 ? 17.355 3.468 -3.732 1.00 72.25 159 ALA A N 1
ATOM 1209 C CA . ALA A 1 159 ? 17.088 2.283 -2.918 1.00 72.25 159 ALA A CA 1
ATOM 1210 C C . ALA A 1 159 ? 17.024 2.639 -1.418 1.00 72.25 159 ALA A C 1
ATOM 1212 O O . ALA A 1 159 ? 17.755 3.505 -0.941 1.00 72.25 159 ALA A O 1
ATOM 1213 N N . GLY A 1 160 ? 16.163 1.969 -0.657 1.00 68.25 160 GLY A N 1
ATOM 1214 C CA . GLY A 1 160 ? 16.068 2.107 0.799 1.00 68.25 160 GLY A CA 1
ATOM 1215 C C . GLY A 1 160 ? 15.298 3.330 1.306 1.00 68.25 160 GLY A C 1
ATOM 1216 O O . GLY A 1 160 ? 15.185 3.484 2.519 1.00 68.25 160 GLY A O 1
ATOM 1217 N N . GLN A 1 161 ? 14.768 4.187 0.424 1.00 69.94 161 GLN A N 1
ATOM 1218 C CA . GLN A 1 161 ? 14.046 5.398 0.837 1.00 69.94 161 GLN A CA 1
ATOM 1219 C C . GLN A 1 161 ? 12.524 5.232 0.883 1.00 69.94 161 GLN A C 1
ATOM 1221 O O . GLN A 1 161 ? 11.903 5.624 1.867 1.00 69.94 161 GLN A O 1
ATOM 1226 N N . LEU A 1 162 ? 11.917 4.675 -0.168 1.00 76.94 162 LEU A N 1
ATOM 1227 C CA . LEU A 1 162 ? 10.464 4.530 -0.291 1.00 76.94 162 LEU A CA 1
ATOM 1228 C C . LEU A 1 162 ? 10.101 3.160 -0.867 1.00 76.94 162 LEU A C 1
ATOM 1230 O O . LEU A 1 162 ? 10.781 2.634 -1.748 1.00 76.94 162 LEU A O 1
ATOM 1234 N N . THR A 1 163 ? 8.988 2.602 -0.399 1.00 79.50 163 THR A N 1
ATOM 1235 C CA . THR A 1 163 ? 8.407 1.340 -0.878 1.00 79.50 163 THR A CA 1
ATOM 1236 C C . THR A 1 163 ? 7.710 1.535 -2.226 1.00 79.50 163 THR A C 1
ATOM 1238 O O . THR A 1 163 ? 6.483 1.581 -2.298 1.00 79.50 163 THR A O 1
ATOM 1241 N N . MET A 1 164 ? 8.489 1.706 -3.296 1.00 88.06 164 MET A N 1
ATOM 1242 C CA . MET A 1 164 ? 7.981 1.895 -4.660 1.00 88.06 164 MET A CA 1
ATOM 1243 C C . MET A 1 164 ? 7.892 0.580 -5.435 1.00 88.06 164 MET A C 1
ATOM 1245 O O . MET A 1 164 ? 8.705 -0.321 -5.249 1.00 88.06 164 MET A O 1
ATOM 1249 N N . GLY A 1 165 ? 6.917 0.466 -6.333 1.00 91.81 165 GLY A N 1
ATOM 1250 C CA . GLY A 1 165 ? 6.742 -0.727 -7.158 1.00 91.81 165 GLY A CA 1
ATOM 1251 C C . GLY A 1 165 ? 5.557 -0.634 -8.102 1.00 91.81 165 GLY A C 1
ATOM 1252 O O . GLY A 1 165 ? 4.884 0.392 -8.181 1.00 91.81 165 GLY A O 1
ATOM 1253 N N . HIS A 1 166 ? 5.317 -1.710 -8.837 1.00 94.69 166 HIS A N 1
ATOM 1254 C CA . HIS A 1 166 ? 4.220 -1.823 -9.788 1.00 94.69 166 HIS A CA 1
ATOM 1255 C C . HIS A 1 166 ? 3.130 -2.724 -9.218 1.00 94.69 166 HIS A C 1
ATOM 1257 O O . HIS A 1 166 ? 3.399 -3.866 -8.847 1.00 94.69 166 HIS A O 1
ATOM 1263 N N . PHE A 1 167 ? 1.896 -2.223 -9.186 1.00 94.88 167 PHE A N 1
ATOM 1264 C CA . PHE A 1 167 ? 0.716 -3.046 -8.958 1.00 94.88 167 PHE A CA 1
ATOM 1265 C C . PHE A 1 167 ? 0.292 -3.659 -10.286 1.00 94.88 167 PHE A C 1
ATOM 1267 O O . PHE A 1 167 ? 0.054 -2.946 -11.258 1.00 94.88 167 PHE A O 1
ATOM 1274 N N . ILE A 1 168 ? 0.206 -4.980 -10.315 1.00 95.88 168 ILE A N 1
ATOM 1275 C CA . ILE A 1 168 ? -0.268 -5.770 -11.442 1.00 95.88 168 ILE A CA 1
ATOM 1276 C C . ILE A 1 168 ? -1.624 -6.329 -11.032 1.00 95.88 168 ILE A C 1
ATOM 1278 O O . ILE A 1 168 ? -1.750 -6.954 -9.984 1.00 95.88 168 ILE A O 1
ATOM 1282 N N . PHE A 1 169 ? -2.645 -6.081 -11.835 1.00 97.00 169 PHE A N 1
ATOM 1283 C CA . PHE A 1 169 ? -4.018 -6.464 -11.558 1.00 97.00 169 PHE A CA 1
ATOM 1284 C C . PHE A 1 169 ? -4.529 -7.433 -12.626 1.00 97.00 169 PHE A C 1
ATOM 1286 O O . PHE A 1 169 ? -4.390 -7.173 -13.822 1.00 97.00 169 PHE A O 1
ATOM 1293 N N . PHE A 1 170 ? -5.148 -8.521 -12.174 1.00 96.56 170 PHE A N 1
ATOM 1294 C CA . PHE A 1 170 ? -5.794 -9.544 -12.990 1.00 96.56 170 PHE A CA 1
ATOM 1295 C C . PHE A 1 170 ? -7.256 -9.660 -12.554 1.00 96.56 170 PHE A C 1
ATOM 1297 O O . PHE A 1 170 ? -7.528 -10.005 -11.401 1.00 96.56 170 PHE A O 1
ATOM 1304 N N . GLY A 1 171 ? -8.200 -9.412 -13.457 1.00 97.12 171 GLY A N 1
ATOM 1305 C CA . GLY A 1 171 ? -9.623 -9.488 -13.121 1.00 97.12 171 GLY A CA 1
ATOM 1306 C C . GLY A 1 171 ? -10.483 -8.603 -14.002 1.00 97.12 171 GLY A C 1
ATOM 1307 O O . GLY A 1 171 ? -10.230 -8.514 -15.202 1.00 97.12 171 GLY A O 1
ATOM 1308 N N . ASP A 1 172 ? -11.466 -7.952 -13.388 1.00 98.00 172 ASP A N 1
ATOM 1309 C CA . ASP A 1 172 ? -12.447 -7.105 -14.059 1.00 98.00 172 ASP A CA 1
ATOM 1310 C C . ASP A 1 172 ? -12.268 -5.635 -13.668 1.00 98.00 172 ASP A C 1
ATOM 1312 O O . ASP A 1 172 ? -12.264 -5.285 -12.485 1.00 98.00 172 ASP A O 1
ATOM 1316 N N . LYS A 1 173 ? -12.151 -4.763 -14.670 1.00 97.44 173 LYS A N 1
ATOM 1317 C CA . LYS A 1 173 ? -12.376 -3.325 -14.534 1.00 97.44 173 LYS A CA 1
ATOM 1318 C C . LYS A 1 173 ? -13.863 -3.071 -14.773 1.00 97.44 173 LYS A C 1
ATOM 1320 O O . LYS A 1 173 ? -14.360 -3.323 -15.868 1.00 97.44 173 LYS A O 1
ATOM 1325 N N . VAL A 1 174 ? -14.551 -2.573 -13.756 1.00 97.62 174 VAL A N 1
ATOM 1326 C CA . VAL A 1 174 ? -15.985 -2.283 -13.776 1.00 97.62 174 VAL A CA 1
ATOM 1327 C C . VAL A 1 174 ? -16.180 -0.774 -13.754 1.00 97.62 174 VAL A C 1
ATOM 1329 O O . VAL A 1 174 ? -15.701 -0.103 -12.838 1.00 97.62 174 VAL A O 1
ATOM 1332 N N . ASP A 1 175 ? -16.881 -0.254 -14.754 1.00 96.75 175 ASP A N 1
ATOM 1333 C CA . ASP A 1 175 ? -17.456 1.083 -14.713 1.00 96.75 175 ASP A CA 1
ATOM 1334 C C . ASP A 1 175 ? -18.854 0.985 -14.099 1.00 96.75 175 ASP A C 1
ATOM 1336 O O . ASP A 1 175 ? -19.757 0.372 -14.663 1.00 96.75 175 ASP A O 1
ATOM 1340 N N . THR A 1 176 ? -19.022 1.516 -12.893 1.00 94.25 176 THR A N 1
ATOM 1341 C CA . THR A 1 176 ? -20.290 1.438 -12.156 1.00 94.25 176 THR A CA 1
ATOM 1342 C C . THR A 1 176 ? -21.304 2.491 -12.592 1.00 94.25 176 THR A C 1
ATOM 1344 O O . THR A 1 176 ? -22.475 2.357 -12.239 1.00 94.25 176 THR A O 1
ATOM 1347 N N . GLU A 1 177 ? -20.888 3.510 -13.350 1.00 94.00 177 GLU A N 1
ATOM 1348 C CA . GLU A 1 177 ? -21.790 4.532 -13.887 1.00 94.00 177 GLU A CA 1
ATOM 1349 C C . GLU A 1 177 ? -22.428 4.039 -15.189 1.00 94.00 177 GLU A C 1
ATOM 1351 O O . GLU A 1 177 ? -23.654 4.066 -15.319 1.00 94.00 177 GLU A O 1
ATOM 1356 N N . ASP A 1 178 ? -21.612 3.483 -16.088 1.00 93.62 178 ASP A N 1
ATOM 1357 C CA . ASP A 1 178 ? -22.059 2.978 -17.395 1.00 93.62 178 ASP A CA 1
ATOM 1358 C C . ASP A 1 178 ? -22.400 1.472 -17.389 1.00 93.62 178 ASP A C 1
ATOM 1360 O O . ASP A 1 178 ? -22.923 0.931 -18.364 1.00 93.62 178 ASP A O 1
ATOM 1364 N N . ASN A 1 179 ? -22.144 0.782 -16.270 1.00 93.25 179 ASN A N 1
ATOM 1365 C CA . ASN A 1 179 ? -22.304 -0.669 -16.104 1.00 93.25 179 ASN A CA 1
ATOM 1366 C C . ASN A 1 179 ? -21.512 -1.493 -17.143 1.00 93.25 179 ASN A C 1
ATOM 1368 O O . ASN A 1 179 ? -21.926 -2.581 -17.556 1.00 93.25 179 ASN A O 1
ATOM 1372 N N . GLU A 1 180 ? -20.355 -0.978 -17.560 1.00 96.38 180 GLU A N 1
ATOM 1373 C CA . GLU A 1 180 ? -19.429 -1.668 -18.453 1.00 96.38 180 GLU A CA 1
ATOM 1374 C C . GLU A 1 180 ? -18.436 -2.518 -17.656 1.00 96.38 180 GLU A C 1
ATOM 1376 O O . GLU A 1 180 ? -17.989 -2.154 -16.567 1.00 96.38 180 GLU A O 1
ATOM 1381 N N . THR A 1 181 ? -18.074 -3.682 -18.191 1.00 97.12 181 THR A N 1
ATOM 1382 C CA . THR A 1 181 ? -17.074 -4.566 -17.583 1.00 97.12 181 THR A CA 1
ATOM 1383 C C . THR A 1 181 ? -16.056 -4.995 -18.625 1.00 97.12 181 THR A C 1
ATOM 1385 O O . THR A 1 181 ? -16.405 -5.517 -19.682 1.00 97.12 181 THR A O 1
ATOM 1388 N N . GLU A 1 182 ? -14.784 -4.793 -18.308 1.00 97.31 182 GLU A N 1
ATOM 1389 C CA . GLU A 1 182 ? -13.651 -5.178 -19.137 1.00 97.31 182 GLU A CA 1
ATOM 1390 C C . GLU A 1 182 ? -12.753 -6.124 -18.339 1.00 97.31 182 GLU A C 1
ATOM 1392 O O . GLU A 1 182 ? -12.256 -5.741 -17.286 1.00 97.31 182 GLU A O 1
ATOM 1397 N N . THR A 1 183 ? -12.518 -7.340 -18.839 1.00 97.25 183 THR A N 1
ATOM 1398 C CA . THR A 1 183 ? -11.621 -8.330 -18.214 1.00 97.25 183 THR A CA 1
ATOM 1399 C C . THR A 1 183 ? -10.229 -8.286 -18.847 1.00 97.25 183 THR A C 1
ATOM 1401 O O . THR A 1 183 ? -10.088 -8.150 -20.068 1.00 97.25 183 THR A O 1
ATOM 1404 N N . GLY A 1 184 ? -9.169 -8.447 -18.053 1.00 94.75 184 GLY A N 1
ATOM 1405 C CA . GLY A 1 184 ? -7.810 -8.353 -18.579 1.00 94.75 184 GLY A CA 1
ATOM 1406 C C . GLY A 1 184 ? -6.682 -8.302 -17.552 1.00 94.75 184 GLY A C 1
ATOM 1407 O O . GLY A 1 184 ? -6.782 -8.801 -16.431 1.00 94.75 184 GLY A O 1
ATOM 1408 N N . LEU A 1 185 ? -5.576 -7.714 -18.006 1.00 95.25 185 LEU A N 1
ATOM 1409 C CA . LEU A 1 185 ? -4.379 -7.415 -17.230 1.00 95.25 185 LEU A CA 1
ATOM 1410 C C . LEU A 1 185 ? -4.176 -5.903 -17.237 1.00 95.25 185 LEU A C 1
ATOM 1412 O O . LEU A 1 185 ? -4.164 -5.286 -18.306 1.00 95.25 185 LEU A O 1
ATOM 1416 N N . TRP A 1 186 ? -3.953 -5.315 -16.069 1.00 96.62 186 TRP A N 1
ATOM 1417 C CA . TRP A 1 186 ? -3.628 -3.900 -15.937 1.00 96.62 186 TRP A CA 1
ATOM 1418 C C . TRP A 1 186 ? -2.433 -3.732 -15.028 1.00 96.62 186 TRP A C 1
ATOM 1420 O O . TRP A 1 186 ? -2.238 -4.498 -14.088 1.00 96.62 186 TRP A O 1
ATOM 1430 N N . VAL A 1 187 ? -1.624 -2.722 -15.306 1.00 96.12 187 VAL A N 1
ATOM 1431 C CA . VAL A 1 187 ? -0.429 -2.440 -14.522 1.00 96.12 187 VAL A CA 1
ATOM 1432 C C . VAL A 1 187 ? -0.385 -0.965 -14.172 1.00 96.12 187 VAL A C 1
ATOM 1434 O O . VAL A 1 187 ? -0.773 -0.111 -14.969 1.00 96.12 187 VAL A O 1
ATOM 1437 N N . SER A 1 188 ? 0.064 -0.659 -12.960 1.00 94.19 188 SER A N 1
ATOM 1438 C CA . SER A 1 188 ? 0.266 0.712 -12.525 1.00 94.19 188 SER A CA 1
ATOM 1439 C C . SER A 1 188 ? 1.614 1.246 -12.993 1.00 94.19 188 SER A C 1
ATOM 1441 O O . SER A 1 188 ? 2.600 0.515 -13.146 1.00 94.19 188 SER A O 1
ATOM 1443 N N . GLN A 1 189 ? 1.706 2.567 -13.103 1.00 88.69 189 GLN A N 1
ATOM 1444 C CA . GLN A 1 189 ? 3.013 3.215 -12.991 1.00 88.69 189 GLN A CA 1
ATOM 1445 C C . GLN A 1 189 ? 3.627 2.933 -11.606 1.00 88.69 189 GLN A C 1
ATOM 1447 O O . GLN A 1 189 ? 2.956 2.390 -10.722 1.00 88.69 189 GLN A O 1
ATOM 1452 N N . GLN A 1 190 ? 4.901 3.284 -11.413 1.00 86.62 190 GLN A N 1
ATOM 1453 C CA . GLN A 1 190 ? 5.539 3.124 -10.107 1.00 86.62 190 GLN A CA 1
ATOM 1454 C C . GLN A 1 190 ? 4.734 3.869 -9.035 1.00 86.62 190 GLN A C 1
ATOM 1456 O O . GLN A 1 190 ? 4.487 5.068 -9.145 1.00 86.62 190 GLN A O 1
ATOM 1461 N N . ALA A 1 191 ? 4.316 3.141 -8.006 1.00 86.38 191 ALA A N 1
ATOM 1462 C CA . ALA A 1 191 ? 3.457 3.623 -6.939 1.00 86.38 191 ALA A CA 1
ATOM 1463 C C . ALA A 1 191 ? 4.005 3.193 -5.577 1.00 86.38 191 ALA A C 1
ATOM 1465 O O . ALA A 1 191 ? 4.646 2.149 -5.449 1.00 86.38 191 ALA A O 1
ATOM 1466 N N . VAL A 1 192 ? 3.732 4.002 -4.554 1.00 83.25 192 VAL A N 1
ATOM 1467 C CA . VAL A 1 192 ? 4.140 3.724 -3.173 1.00 83.25 192 VAL A CA 1
ATOM 1468 C C . VAL A 1 192 ? 3.123 2.799 -2.503 1.00 83.25 192 VAL A C 1
ATOM 1470 O O . VAL A 1 192 ? 1.912 3.032 -2.581 1.00 83.25 192 VAL A O 1
ATOM 1473 N N . VAL A 1 193 ? 3.591 1.761 -1.812 1.00 78.06 193 VAL A N 1
ATOM 1474 C CA . VAL A 1 193 ? 2.733 0.867 -1.014 1.00 78.06 193 VAL A CA 1
ATOM 1475 C C . VAL A 1 193 ? 2.181 1.622 0.189 1.00 78.06 193 VAL A C 1
ATOM 1477 O O . VAL A 1 193 ? 2.940 2.233 0.932 1.00 78.06 193 VAL A O 1
ATOM 1480 N N . GLY A 1 194 ? 0.856 1.597 0.361 1.00 71.75 194 GLY A N 1
ATOM 1481 C CA . GLY A 1 194 ? 0.167 2.374 1.402 1.00 71.75 194 GLY A CA 1
ATOM 1482 C C . GLY A 1 194 ? 0.122 3.885 1.134 1.00 71.75 194 GLY A C 1
ATOM 1483 O O . GLY A 1 194 ? -0.358 4.640 1.966 1.00 71.75 194 GLY A O 1
ATOM 1484 N N . GLY A 1 195 ? 0.618 4.341 -0.022 1.00 77.00 195 GLY A N 1
ATOM 1485 C CA . GLY A 1 195 ? 0.681 5.758 -0.370 1.00 77.00 195 GLY A CA 1
ATOM 1486 C C . GLY A 1 195 ? -0.485 6.250 -1.227 1.00 77.00 195 GLY A C 1
ATOM 1487 O O . GLY A 1 195 ? -1.632 5.818 -1.092 1.00 77.00 195 GLY A O 1
ATOM 1488 N N . ALA A 1 196 ? -0.151 7.180 -2.123 1.00 80.31 196 ALA A N 1
ATOM 1489 C CA . ALA A 1 196 ? -1.064 7.847 -3.044 1.00 80.31 196 ALA A CA 1
ATOM 1490 C C . ALA A 1 196 ? -1.947 6.872 -3.862 1.00 80.31 196 ALA A C 1
ATOM 1492 O O . ALA A 1 196 ? -1.581 5.700 -4.051 1.00 80.31 196 ALA A O 1
ATOM 1493 N N . PRO A 1 197 ? -3.097 7.354 -4.377 1.00 86.19 197 PRO A N 1
ATOM 1494 C CA . PRO A 1 197 ? -3.863 6.613 -5.372 1.00 86.19 197 PRO A CA 1
ATOM 1495 C C . PRO A 1 197 ? -2.973 6.270 -6.569 1.00 86.19 197 PRO A C 1
ATOM 1497 O O . PRO A 1 197 ? -2.092 7.047 -6.944 1.00 86.19 197 PRO A O 1
ATOM 1500 N N . PHE A 1 198 ? -3.208 5.112 -7.178 1.00 88.00 198 PHE A N 1
ATOM 1501 C CA . PHE A 1 198 ? -2.478 4.684 -8.365 1.00 88.00 198 PHE A CA 1
ATOM 1502 C C . PHE A 1 198 ? -3.450 4.394 -9.497 1.00 88.00 198 PHE A C 1
ATOM 1504 O O . PHE A 1 198 ? -4.521 3.833 -9.297 1.00 88.00 198 PHE A O 1
ATOM 1511 N N . MET A 1 199 ? -3.061 4.778 -10.707 1.00 88.81 199 MET A N 1
ATOM 1512 C CA . MET A 1 199 ? -3.841 4.488 -11.902 1.00 88.81 199 MET A CA 1
ATOM 1513 C C . MET A 1 199 ? -3.332 3.198 -12.528 1.00 88.81 199 MET A C 1
ATOM 1515 O O . MET A 1 199 ? -2.124 3.002 -12.664 1.00 88.81 199 MET A O 1
ATOM 1519 N N . LEU A 1 200 ? -4.266 2.337 -12.914 1.00 93.38 200 LEU A N 1
ATOM 1520 C CA . LEU A 1 200 ? -4.003 1.109 -13.646 1.00 93.38 200 LEU A CA 1
ATOM 1521 C C . LEU A 1 200 ? -4.282 1.354 -15.130 1.00 93.38 200 LEU A C 1
ATOM 1523 O O . LEU A 1 200 ? -5.331 1.878 -15.499 1.00 93.38 200 LEU A O 1
ATOM 1527 N N . VAL A 1 201 ? -3.333 0.982 -15.984 1.00 94.31 201 VAL A N 1
ATOM 1528 C CA . VAL A 1 201 ? -3.481 1.022 -17.443 1.00 94.31 201 VAL A CA 1
ATOM 1529 C C . VAL A 1 201 ? -3.476 -0.393 -17.984 1.00 94.31 201 VAL A C 1
ATOM 1531 O O . VAL A 1 201 ? -2.726 -1.242 -17.504 1.00 94.31 201 VAL A O 1
ATOM 1534 N N . ARG A 1 202 ? -4.326 -0.652 -18.984 1.00 95.56 202 ARG A N 1
ATOM 1535 C CA . ARG A 1 202 ? -4.416 -1.970 -19.611 1.00 95.56 202 ARG A CA 1
ATOM 1536 C C . ARG A 1 202 ? -3.055 -2.340 -20.186 1.00 95.56 202 ARG A C 1
ATOM 1538 O O . ARG A 1 202 ? -2.487 -1.603 -20.992 1.00 95.56 202 ARG A O 1
ATOM 1545 N N . ALA A 1 203 ? -2.532 -3.473 -19.746 1.00 93.00 203 ALA A N 1
ATOM 1546 C CA . ALA A 1 203 ? -1.229 -3.946 -20.154 1.00 93.00 203 ALA A CA 1
ATOM 1547 C C . ALA A 1 203 ? -1.353 -4.840 -21.384 1.00 93.00 203 ALA A C 1
ATOM 1549 O O . ALA A 1 203 ? -2.291 -5.626 -21.536 1.00 93.00 203 ALA A O 1
ATOM 1550 N N . ARG A 1 204 ? -0.363 -4.731 -22.266 1.00 90.00 204 ARG A N 1
ATOM 1551 C CA . ARG A 1 204 ? -0.188 -5.685 -23.356 1.00 90.00 204 ARG A CA 1
ATOM 1552 C C . ARG A 1 204 ? 0.358 -7.012 -22.803 1.00 90.00 204 ARG A C 1
ATOM 1554 O O . ARG A 1 204 ? 1.055 -6.992 -21.786 1.00 90.00 204 ARG A O 1
ATOM 1561 N N . PRO A 1 205 ? 0.128 -8.152 -23.476 1.00 80.69 205 PRO A N 1
ATOM 1562 C CA . PRO A 1 205 ? 0.624 -9.452 -23.014 1.00 80.69 205 PRO A CA 1
ATOM 1563 C C . PRO A 1 205 ? 2.152 -9.524 -22.844 1.00 80.69 205 PRO A C 1
ATOM 1565 O O . PRO A 1 205 ? 2.646 -10.269 -22.004 1.00 80.69 205 PRO A O 1
ATOM 1568 N N . ASP A 1 206 ? 2.909 -8.735 -23.614 1.00 87.44 206 ASP A N 1
ATOM 1569 C CA . ASP A 1 206 ? 4.374 -8.667 -23.557 1.00 87.44 206 ASP A CA 1
ATOM 1570 C C . ASP A 1 206 ? 4.909 -7.820 -22.388 1.00 87.44 206 ASP A C 1
ATOM 1572 O O . ASP A 1 206 ? 6.097 -7.874 -22.069 1.00 87.44 206 ASP A O 1
ATOM 1576 N N . TYR A 1 207 ? 4.048 -7.048 -21.720 1.00 89.00 207 TYR A N 1
ATOM 1577 C CA . TYR A 1 207 ? 4.469 -6.057 -20.732 1.00 89.00 207 TYR A CA 1
ATOM 1578 C C . TYR A 1 207 ? 5.119 -6.683 -19.489 1.00 89.00 207 TYR A C 1
ATOM 1580 O O . TYR A 1 207 ? 6.042 -6.110 -18.914 1.00 89.00 207 TYR A O 1
ATOM 1588 N N . MET A 1 208 ? 4.718 -7.902 -19.117 1.00 88.56 208 MET A N 1
ATOM 1589 C CA . MET A 1 208 ? 5.331 -8.629 -18.000 1.00 88.56 208 MET A CA 1
ATOM 1590 C C . MET A 1 208 ? 6.816 -8.927 -18.235 1.00 88.56 208 MET A C 1
ATOM 1592 O O . MET A 1 208 ? 7.617 -8.824 -17.308 1.00 88.56 208 MET A O 1
ATOM 1596 N N . ALA A 1 209 ? 7.210 -9.233 -19.476 1.00 89.50 209 ALA A N 1
ATOM 1597 C CA . ALA A 1 209 ? 8.616 -9.444 -19.811 1.00 89.50 209 ALA A CA 1
ATOM 1598 C C . ALA A 1 209 ? 9.425 -8.144 -19.675 1.00 89.50 209 ALA A C 1
ATOM 1600 O O . ALA A 1 209 ? 10.554 -8.167 -19.185 1.00 89.50 209 ALA A O 1
ATOM 1601 N N . VAL A 1 210 ? 8.827 -7.007 -20.048 1.00 90.88 210 VAL A N 1
ATOM 1602 C CA . VAL A 1 210 ? 9.438 -5.679 -19.886 1.00 90.88 210 VAL A CA 1
ATOM 1603 C C . VAL A 1 210 ? 9.649 -5.357 -18.404 1.00 90.88 210 VAL A C 1
ATOM 1605 O O . VAL A 1 210 ? 10.750 -4.962 -18.021 1.00 90.88 210 VAL A O 1
ATOM 1608 N N . LEU A 1 211 ? 8.643 -5.595 -17.556 1.00 91.25 211 LEU A N 1
ATOM 1609 C CA . LEU A 1 211 ? 8.757 -5.393 -16.106 1.00 91.25 211 LEU A CA 1
ATOM 1610 C C . LEU A 1 211 ? 9.824 -6.292 -15.476 1.00 91.25 211 LEU A C 1
ATOM 1612 O O . LEU A 1 211 ? 10.608 -5.827 -14.653 1.00 91.25 211 LEU A O 1
ATOM 1616 N N . GLN A 1 212 ? 9.905 -7.558 -15.890 1.00 91.44 212 GLN A N 1
ATOM 1617 C CA . GLN A 1 212 ? 10.928 -8.492 -15.415 1.00 91.44 212 GLN A CA 1
ATOM 1618 C C . GLN A 1 212 ? 12.344 -8.001 -15.765 1.00 91.44 212 GLN A C 1
ATOM 1620 O O . GLN A 1 212 ? 13.242 -8.020 -14.920 1.00 91.44 212 GLN A O 1
ATOM 1625 N N . GLN A 1 213 ? 12.551 -7.538 -17.003 1.00 91.94 213 GLN A N 1
ATOM 1626 C CA . GLN A 1 213 ? 13.835 -6.983 -17.446 1.00 91.94 213 GLN A CA 1
ATOM 1627 C C . GLN A 1 213 ? 14.192 -5.703 -16.683 1.00 91.94 213 GLN A C 1
ATOM 1629 O O . GLN A 1 213 ? 15.347 -5.513 -16.292 1.00 91.94 213 GLN A O 1
ATOM 1634 N N . GLN A 1 214 ? 13.208 -4.833 -16.443 1.00 91.50 214 GLN A N 1
ATOM 1635 C CA . GLN A 1 214 ? 13.395 -3.626 -15.645 1.00 91.50 214 GLN A CA 1
ATOM 1636 C C . GLN A 1 214 ? 13.776 -3.969 -14.201 1.00 91.50 214 GLN A C 1
ATOM 1638 O O . GLN A 1 214 ? 14.755 -3.428 -13.693 1.00 91.50 214 GLN A O 1
ATOM 1643 N N . TYR A 1 215 ? 13.076 -4.915 -13.575 1.00 91.75 215 TYR A N 1
ATOM 1644 C CA . TYR A 1 215 ? 13.368 -5.381 -12.221 1.00 91.75 215 TYR A CA 1
ATOM 1645 C C . TYR A 1 215 ? 14.811 -5.886 -12.083 1.00 91.75 215 TYR A C 1
ATOM 1647 O O . TYR A 1 215 ? 15.530 -5.482 -11.170 1.00 91.75 215 TYR A O 1
ATOM 1655 N N . GLN A 1 216 ? 15.274 -6.719 -13.021 1.00 91.56 216 GLN A N 1
ATOM 1656 C CA . GLN A 1 216 ? 16.650 -7.234 -13.021 1.00 91.56 216 GLN A CA 1
ATOM 1657 C C . GLN A 1 216 ? 17.687 -6.110 -13.148 1.00 91.56 216 GLN A C 1
ATOM 1659 O O . GLN A 1 216 ? 18.693 -6.099 -12.433 1.00 91.56 216 GLN A O 1
ATOM 1664 N N . ARG A 1 217 ? 17.431 -5.129 -14.023 1.00 90.88 217 ARG A N 1
ATOM 1665 C CA . ARG A 1 217 ? 18.286 -3.943 -14.163 1.00 90.88 217 ARG A CA 1
ATOM 1666 C C . ARG A 1 217 ? 18.330 -3.147 -12.860 1.00 90.88 217 ARG A C 1
ATOM 1668 O O . ARG A 1 217 ? 19.409 -2.808 -12.382 1.00 90.88 217 ARG A O 1
ATOM 1675 N N . GLU A 1 218 ? 17.180 -2.876 -12.260 1.00 89.94 218 GLU A N 1
ATOM 1676 C CA . GLU A 1 218 ? 17.091 -2.135 -11.002 1.00 89.94 218 GLU A CA 1
ATOM 1677 C C . GLU A 1 218 ? 17.796 -2.868 -9.855 1.00 89.94 218 GLU A C 1
ATOM 1679 O O . GLU A 1 218 ? 18.465 -2.226 -9.046 1.00 89.94 218 GLU A O 1
ATOM 1684 N N . GLN A 1 219 ? 17.733 -4.202 -9.817 1.00 88.62 219 GLN A N 1
ATOM 1685 C CA . GLN A 1 219 ? 18.429 -5.021 -8.823 1.00 88.62 219 GLN A CA 1
ATOM 1686 C C . GLN A 1 219 ? 19.953 -4.846 -8.880 1.00 88.62 219 GLN A C 1
ATOM 1688 O O . GLN A 1 219 ? 20.596 -4.724 -7.832 1.00 88.62 219 GLN A O 1
ATOM 1693 N N . SER A 1 220 ? 20.536 -4.773 -10.084 1.00 86.12 220 SER A N 1
ATOM 1694 C CA . SER A 1 220 ? 21.969 -4.471 -10.219 1.00 86.12 220 SER A CA 1
ATOM 1695 C C . SER A 1 220 ? 22.322 -3.078 -9.692 1.00 86.12 220 SER A C 1
ATOM 1697 O O . SER A 1 220 ? 23.277 -2.949 -8.932 1.00 86.12 220 SER A O 1
ATOM 1699 N N . LEU A 1 221 ? 21.501 -2.065 -9.989 1.00 85.69 221 LEU A N 1
ATOM 1700 C CA . LEU A 1 221 ? 21.739 -0.683 -9.555 1.00 85.69 221 LEU A CA 1
ATOM 1701 C C . LEU A 1 221 ? 21.582 -0.516 -8.037 1.00 85.69 221 LEU A C 1
ATOM 1703 O O . LEU A 1 221 ? 22.342 0.202 -7.396 1.00 85.69 221 LEU A O 1
ATOM 1707 N N . ALA A 1 222 ? 20.616 -1.211 -7.438 1.00 86.75 222 ALA A N 1
ATOM 1708 C CA . ALA A 1 222 ? 20.358 -1.127 -6.006 1.00 86.75 222 ALA A CA 1
ATOM 1709 C C . ALA A 1 222 ? 21.503 -1.686 -5.154 1.00 86.75 222 ALA A C 1
ATOM 1711 O O . ALA A 1 222 ? 21.703 -1.246 -4.024 1.00 86.75 222 ALA A O 1
ATOM 1712 N N . THR A 1 223 ? 22.267 -2.647 -5.681 1.00 83.69 223 THR A N 1
ATOM 1713 C CA . THR A 1 223 ? 23.435 -3.192 -4.975 1.00 83.69 223 THR A CA 1
ATOM 1714 C C . THR A 1 223 ? 24.482 -2.106 -4.725 1.00 83.69 223 THR A C 1
ATOM 1716 O O . THR A 1 223 ? 25.055 -2.050 -3.635 1.00 83.69 223 THR A O 1
ATOM 1719 N N . ASP A 1 224 ? 24.688 -1.218 -5.695 1.00 82.19 224 ASP A N 1
ATOM 1720 C CA . ASP A 1 224 ? 25.629 -0.107 -5.572 1.00 82.19 224 ASP A CA 1
ATOM 1721 C C . ASP A 1 224 ? 25.093 0.983 -4.633 1.00 82.19 224 ASP A C 1
ATOM 1723 O O . ASP A 1 224 ? 25.832 1.442 -3.759 1.00 82.19 224 ASP A O 1
ATOM 1727 N N . ASP A 1 225 ? 23.795 1.305 -4.714 1.00 82.88 225 ASP A N 1
ATOM 1728 C CA . ASP A 1 225 ? 23.131 2.236 -3.785 1.00 82.88 225 ASP A CA 1
ATOM 1729 C C . ASP A 1 225 ? 23.276 1.770 -2.326 1.00 82.88 225 ASP A C 1
ATOM 1731 O O . ASP A 1 225 ? 23.641 2.550 -1.442 1.00 82.88 225 ASP A O 1
ATOM 1735 N N . PHE A 1 226 ? 23.034 0.483 -2.056 1.00 82.94 226 PHE A N 1
ATOM 1736 C CA . PHE A 1 226 ? 23.176 -0.054 -0.705 1.00 82.94 226 PHE A CA 1
ATOM 1737 C C . PHE A 1 226 ? 24.622 -0.037 -0.215 1.00 82.94 226 PHE A C 1
ATOM 1739 O O . PHE A 1 226 ? 24.859 0.306 0.940 1.00 82.94 226 PHE A O 1
ATOM 1746 N N . ARG A 1 227 ? 25.597 -0.363 -1.073 1.00 82.12 227 ARG A N 1
ATOM 1747 C CA . ARG A 1 227 ? 27.019 -0.266 -0.709 1.00 82.12 227 ARG A CA 1
ATOM 1748 C C . ARG A 1 227 ? 27.402 1.165 -0.348 1.00 82.12 227 ARG A C 1
ATOM 1750 O O . ARG A 1 227 ? 28.093 1.367 0.648 1.00 82.12 227 ARG A O 1
ATOM 1757 N N . ALA A 1 228 ? 26.930 2.149 -1.113 1.00 78.69 228 ALA A N 1
ATOM 1758 C CA . ALA A 1 228 ? 27.168 3.557 -0.818 1.00 78.69 228 ALA A CA 1
ATOM 1759 C C . ALA A 1 228 ? 26.557 3.972 0.535 1.00 78.69 228 ALA A C 1
ATOM 1761 O O . ALA A 1 228 ? 27.210 4.653 1.326 1.00 78.69 228 ALA A O 1
ATOM 1762 N N . GLN A 1 229 ? 25.341 3.513 0.850 1.00 76.56 229 GLN A N 1
ATOM 1763 C CA . GLN A 1 229 ? 24.693 3.780 2.141 1.00 76.56 229 GLN A CA 1
ATOM 1764 C C . GLN A 1 229 ? 25.403 3.104 3.317 1.00 76.56 229 GLN A C 1
ATOM 1766 O O . GLN A 1 229 ? 25.593 3.729 4.361 1.00 76.56 229 GLN A O 1
ATOM 1771 N N . ASP A 1 230 ? 25.808 1.844 3.162 1.00 79.62 230 ASP A N 1
ATOM 1772 C CA . ASP A 1 230 ? 26.516 1.097 4.203 1.00 79.62 230 ASP A CA 1
ATOM 1773 C C . ASP A 1 230 ? 27.886 1.747 4.495 1.00 79.62 230 ASP A C 1
ATOM 1775 O O . ASP A 1 230 ? 28.276 1.888 5.658 1.00 79.62 230 ASP A O 1
ATOM 1779 N N . GLN A 1 231 ? 28.574 2.263 3.466 1.00 70.38 231 GLN A N 1
ATOM 1780 C CA . GLN A 1 231 ? 29.786 3.074 3.633 1.00 70.38 231 GLN A CA 1
ATOM 1781 C C . GLN A 1 231 ? 29.504 4.382 4.382 1.00 70.38 231 GLN A C 1
ATOM 1783 O O . GLN A 1 231 ? 30.212 4.699 5.337 1.00 70.38 231 GLN A O 1
ATOM 1788 N N . GLN A 1 232 ? 28.460 5.129 4.007 1.00 69.38 232 GLN A N 1
ATOM 1789 C CA . GLN A 1 232 ? 28.090 6.375 4.691 1.00 69.38 232 GLN A CA 1
ATOM 1790 C C . GLN A 1 232 ? 27.737 6.157 6.167 1.00 69.38 232 GLN A C 1
ATOM 1792 O O . GLN A 1 232 ? 28.188 6.923 7.018 1.00 69.38 232 GLN A O 1
ATOM 1797 N N . LYS A 1 233 ? 26.976 5.103 6.493 1.00 71.81 233 LYS A N 1
ATOM 1798 C CA . LYS A 1 233 ? 26.656 4.743 7.885 1.00 71.81 233 LYS A CA 1
ATOM 1799 C C . LYS A 1 233 ? 27.914 4.403 8.674 1.00 71.81 233 LYS A C 1
ATOM 1801 O O . LYS A 1 233 ? 28.093 4.915 9.773 1.00 71.81 233 LYS A O 1
ATOM 1806 N N . THR A 1 234 ? 28.806 3.604 8.087 1.00 65.00 234 THR A N 1
ATOM 1807 C CA . THR A 1 234 ? 30.095 3.255 8.701 1.00 65.00 234 THR A CA 1
ATOM 1808 C C . THR A 1 234 ? 30.915 4.510 9.006 1.00 65.00 234 THR A C 1
ATOM 1810 O O . THR A 1 234 ? 31.443 4.640 10.109 1.00 65.00 234 THR A O 1
ATOM 1813 N N . TRP A 1 235 ? 30.962 5.472 8.078 1.00 56.91 235 TRP A N 1
ATOM 1814 C CA . TRP A 1 235 ? 31.624 6.761 8.296 1.00 56.91 235 TRP A CA 1
ATOM 1815 C C . TRP A 1 235 ? 30.957 7.594 9.387 1.00 56.91 235 TRP A C 1
ATOM 1817 O O . TRP A 1 235 ? 31.653 8.111 10.256 1.00 56.91 235 TRP A O 1
ATOM 1827 N N . ALA A 1 236 ? 29.627 7.703 9.391 1.00 57.38 236 ALA A N 1
ATOM 1828 C CA . ALA A 1 236 ? 28.899 8.438 10.422 1.00 57.38 236 ALA A CA 1
ATOM 1829 C C . ALA A 1 236 ? 29.158 7.861 11.825 1.00 57.38 236 ALA A C 1
ATOM 1831 O O . ALA A 1 236 ? 29.423 8.618 12.757 1.00 57.38 236 ALA A O 1
ATOM 1832 N N . THR A 1 237 ? 29.163 6.530 11.963 1.00 62.28 237 THR A N 1
ATOM 1833 C CA . THR A 1 237 ? 29.502 5.845 13.219 1.00 62.28 237 THR A CA 1
ATOM 1834 C C . THR A 1 237 ? 30.975 6.025 13.594 1.00 62.28 237 THR A C 1
ATOM 1836 O O . THR A 1 237 ? 31.289 6.277 14.755 1.00 62.28 237 THR A O 1
ATOM 1839 N N . ALA A 1 238 ? 31.897 5.949 12.630 1.00 55.47 238 ALA A N 1
ATOM 1840 C CA . ALA A 1 238 ? 33.311 6.211 12.887 1.00 55.47 238 ALA A CA 1
ATOM 1841 C C . ALA A 1 238 ? 33.530 7.651 13.386 1.00 55.47 238 ALA A C 1
ATOM 1843 O O . ALA A 1 238 ? 34.247 7.858 14.363 1.00 55.47 238 ALA A O 1
ATOM 1844 N N . PHE A 1 239 ? 32.868 8.641 12.778 1.00 61.28 239 PHE A N 1
ATOM 1845 C CA . PHE A 1 239 ? 32.950 10.038 13.205 1.00 61.28 239 PHE A CA 1
ATOM 1846 C C . PHE A 1 239 ? 32.277 10.296 14.555 1.00 61.28 239 PHE A C 1
ATOM 1848 O O . PHE A 1 239 ? 32.816 11.081 15.335 1.00 61.28 239 PHE A O 1
ATOM 1855 N N . SER A 1 240 ? 31.156 9.640 14.878 1.00 59.59 240 SER A N 1
ATOM 1856 C CA . SER A 1 240 ? 30.528 9.782 16.199 1.00 59.59 240 SER A CA 1
ATOM 1857 C C . SER A 1 240 ? 31.417 9.212 17.307 1.00 59.59 240 SER A C 1
ATOM 1859 O O . SER A 1 240 ? 31.619 9.874 18.321 1.00 59.59 240 SER A O 1
ATOM 1861 N N . ILE A 1 241 ? 32.036 8.046 17.080 1.00 58.09 241 ILE A N 1
ATOM 1862 C CA . ILE A 1 241 ? 33.000 7.447 18.018 1.00 58.09 241 ILE A CA 1
ATOM 1863 C C . ILE A 1 241 ? 34.233 8.346 18.170 1.00 58.09 241 ILE A C 1
ATOM 1865 O O . ILE A 1 241 ? 34.670 8.612 19.287 1.00 58.09 241 ILE A O 1
ATOM 1869 N N . LEU A 1 242 ? 34.791 8.853 17.065 1.00 55.88 242 LEU A N 1
ATOM 1870 C CA . LEU A 1 242 ? 35.935 9.770 17.113 1.00 55.88 242 LEU A CA 1
ATOM 1871 C C . LEU A 1 242 ? 35.592 11.080 17.838 1.00 55.88 242 LEU A C 1
ATOM 1873 O O . LEU A 1 242 ? 36.422 11.590 18.587 1.00 55.88 242 LEU A O 1
ATOM 1877 N N . GLY A 1 243 ? 34.375 11.599 17.665 1.00 48.88 243 GLY A N 1
ATOM 1878 C CA . GLY A 1 243 ? 33.873 12.766 18.388 1.00 48.88 243 GLY A CA 1
ATOM 1879 C C . GLY A 1 243 ? 33.748 12.525 19.895 1.00 48.88 243 GLY A C 1
ATOM 1880 O O . GLY A 1 243 ? 34.179 13.366 20.683 1.00 48.88 243 GLY A O 1
ATOM 1881 N N . GLU A 1 244 ? 33.231 11.366 20.307 1.00 56.00 244 GLU A N 1
ATOM 1882 C CA . GLU A 1 244 ? 33.146 10.974 21.720 1.00 56.00 244 GLU A CA 1
ATOM 1883 C C . GLU A 1 244 ? 34.529 10.768 22.350 1.00 56.00 244 GLU A C 1
ATOM 1885 O O . GLU A 1 244 ? 34.779 11.241 23.458 1.00 56.00 244 GLU A O 1
ATOM 1890 N N . VAL A 1 245 ? 35.463 10.134 21.634 1.00 55.88 245 VAL A N 1
ATOM 1891 C CA . VAL A 1 245 ? 36.844 9.938 22.103 1.00 55.88 245 VAL A CA 1
ATOM 1892 C C . VAL A 1 245 ? 37.589 11.273 22.195 1.00 55.88 245 VAL A C 1
ATOM 1894 O O . VAL A 1 245 ? 38.254 11.533 23.199 1.00 55.88 245 VAL A O 1
ATOM 1897 N N . ALA A 1 246 ? 37.440 12.160 21.208 1.00 51.25 246 ALA A N 1
ATOM 1898 C CA . ALA A 1 246 ? 38.020 13.502 21.248 1.00 51.25 246 ALA A CA 1
ATOM 1899 C C . ALA A 1 246 ? 37.414 14.359 22.376 1.00 51.25 246 ALA A C 1
ATOM 1901 O O . ALA A 1 246 ? 38.140 15.099 23.042 1.00 51.25 246 ALA A O 1
ATOM 1902 N N . GLY A 1 247 ? 36.111 14.226 22.647 1.00 47.47 247 GLY A N 1
ATOM 1903 C CA . GLY A 1 247 ? 35.443 14.859 23.787 1.00 47.47 247 GLY A CA 1
ATOM 1904 C C . GLY A 1 247 ? 35.923 14.317 25.138 1.00 47.47 247 GLY A C 1
ATOM 1905 O O . GLY A 1 247 ? 36.197 15.093 26.054 1.00 47.47 247 GLY A O 1
ATOM 1906 N N . ALA A 1 248 ? 36.113 13.001 25.254 1.00 51.56 248 ALA A N 1
ATOM 1907 C CA . ALA A 1 248 ? 36.623 12.356 26.463 1.00 51.56 248 ALA A CA 1
ATOM 1908 C C . ALA A 1 248 ? 38.099 12.694 26.744 1.00 51.56 248 ALA A C 1
ATOM 1910 O O . ALA A 1 248 ? 38.491 12.817 27.906 1.00 51.56 248 ALA A O 1
ATOM 1911 N N . MET A 1 249 ? 38.913 12.890 25.701 1.00 48.19 249 MET A N 1
ATOM 1912 C CA . MET A 1 249 ? 40.311 13.323 25.831 1.00 48.19 249 MET A CA 1
ATOM 1913 C C . MET A 1 249 ? 40.451 14.840 26.036 1.00 48.19 249 MET A C 1
ATOM 1915 O O . MET A 1 249 ? 41.360 15.275 26.737 1.00 48.19 249 MET A O 1
ATOM 1919 N N . GLY A 1 250 ? 39.539 15.651 25.491 1.00 46.34 250 GLY A N 1
ATOM 1920 C CA . GLY A 1 250 ? 39.504 17.103 25.702 1.00 46.34 250 GLY A CA 1
ATOM 1921 C C . GLY A 1 250 ? 38.894 17.542 27.040 1.00 46.34 250 GLY A C 1
ATOM 1922 O O . GLY A 1 250 ? 39.088 18.683 27.448 1.00 46.34 250 GLY A O 1
ATOM 1923 N N . GLY A 1 251 ? 38.168 16.656 27.729 1.00 44.97 251 GLY A N 1
ATOM 1924 C CA . GLY A 1 251 ? 37.410 16.966 28.947 1.00 44.97 251 GLY A CA 1
ATOM 1925 C C . GLY A 1 251 ? 38.059 16.555 30.271 1.00 44.97 251 GLY A C 1
ATOM 1926 O O . GLY A 1 251 ? 37.400 16.613 31.307 1.00 44.97 251 GLY A O 1
ATOM 1927 N N . ARG A 1 252 ? 39.325 16.118 30.283 1.00 41.56 252 ARG A N 1
ATOM 1928 C CA . ARG A 1 252 ? 39.972 15.615 31.508 1.00 41.56 252 ARG A CA 1
ATOM 1929 C C . ARG A 1 252 ? 41.330 16.262 31.787 1.00 41.56 252 ARG A C 1
ATOM 1931 O O . ARG A 1 252 ? 42.294 15.582 32.114 1.00 41.56 252 ARG A O 1
ATOM 1938 N N . SER A 1 253 ? 41.393 17.593 31.716 1.00 42.19 253 SER A N 1
ATOM 1939 C CA . SER A 1 253 ? 42.476 18.371 32.334 1.00 42.19 253 SER A CA 1
ATOM 1940 C C . SER A 1 253 ? 41.947 19.658 32.986 1.00 42.19 253 SER A C 1
ATOM 1942 O O . SER A 1 253 ? 41.674 20.634 32.293 1.00 42.19 253 SER A O 1
ATOM 1944 N N . GLY A 1 254 ? 41.855 19.646 34.324 1.00 37.94 254 GLY A N 1
ATOM 1945 C CA . GLY A 1 254 ? 41.596 20.801 35.204 1.00 37.94 254 GLY A CA 1
ATOM 1946 C C . GLY A 1 254 ? 40.107 21.009 35.504 1.00 37.94 254 GLY A C 1
ATOM 1947 O O . GLY A 1 254 ? 39.315 21.147 34.589 1.00 37.94 254 GLY A O 1
ATOM 1948 N N . GLY A 1 255 ? 39.610 20.981 36.740 1.00 39.44 255 GLY A N 1
ATOM 1949 C CA . GLY A 1 255 ? 40.194 21.519 37.970 1.00 39.44 255 GLY A CA 1
ATOM 1950 C C . GLY A 1 255 ? 39.353 22.730 38.398 1.00 39.44 255 GLY A C 1
ATOM 1951 O O . GLY A 1 255 ? 39.100 23.611 37.586 1.00 39.44 255 GLY A O 1
ATOM 1952 N N . LEU A 1 256 ? 38.865 22.730 39.642 1.00 42.81 256 LEU A N 1
ATOM 1953 C CA . LEU A 1 256 ? 38.045 23.789 40.240 1.00 42.81 256 LEU A CA 1
ATOM 1954 C C . LEU A 1 256 ? 38.619 25.205 40.010 1.00 42.81 256 LEU A C 1
ATOM 1956 O O . LEU A 1 256 ? 39.783 25.447 40.313 1.00 42.81 256 LEU A O 1
ATOM 1960 N N . GLY A 1 257 ? 37.740 26.147 39.649 1.00 40.09 257 GLY A N 1
ATOM 1961 C CA . GLY A 1 257 ? 37.900 27.583 39.911 1.00 40.09 257 GLY A CA 1
ATOM 1962 C C . GLY A 1 257 ? 38.403 28.430 38.737 1.00 40.09 257 GLY A C 1
ATOM 1963 O O . GLY A 1 257 ? 39.538 28.289 38.302 1.00 40.09 257 GLY A O 1
ATOM 1964 N N . GLY A 1 258 ? 37.581 29.387 38.290 1.00 35.78 258 GLY A N 1
ATOM 1965 C CA . GLY A 1 258 ? 38.049 30.528 37.492 1.00 35.78 258 GLY A CA 1
ATOM 1966 C C . GLY A 1 258 ? 37.089 30.983 36.394 1.00 35.78 258 GLY A C 1
ATOM 1967 O O . GLY A 1 258 ? 36.989 30.351 35.349 1.00 35.78 258 GLY A O 1
ATOM 1968 N N . MET A 1 259 ? 36.417 32.119 36.614 1.00 40.41 259 MET A N 1
ATOM 1969 C CA . MET A 1 259 ? 35.812 32.938 35.555 1.00 40.41 259 MET A CA 1
ATOM 1970 C C . MET A 1 259 ? 36.891 33.376 34.550 1.00 40.41 259 MET A C 1
ATOM 1972 O O . MET A 1 259 ? 37.928 33.886 34.964 1.00 40.41 259 MET A O 1
ATOM 1976 N N . GLY A 1 260 ? 36.628 33.267 33.246 1.00 34.62 260 GLY A N 1
ATOM 1977 C CA . GLY A 1 260 ? 37.448 33.919 32.217 1.00 34.62 260 GLY A CA 1
ATOM 1978 C C . GLY A 1 260 ? 37.386 33.219 30.863 1.00 34.62 260 GLY A C 1
ATOM 1979 O O . GLY A 1 260 ? 37.763 32.061 30.742 1.00 34.62 260 GLY A O 1
ATOM 1980 N N . GLY A 1 261 ? 36.879 33.914 29.846 1.00 42.78 261 GLY A N 1
ATOM 1981 C CA . GLY A 1 261 ? 36.672 33.367 28.509 1.00 42.78 261 GLY A CA 1
ATOM 1982 C C . GLY A 1 261 ? 37.952 32.994 27.751 1.00 42.78 261 GLY A C 1
ATOM 1983 O O . GLY A 1 261 ? 39.025 33.543 27.975 1.00 42.78 261 GLY A O 1
ATOM 1984 N N . GLY A 1 262 ? 37.770 32.106 26.769 1.00 45.97 262 GLY A N 1
ATOM 1985 C CA . GLY A 1 262 ? 38.684 31.913 25.644 1.00 45.97 262 GLY A CA 1
ATOM 1986 C C . GLY A 1 262 ? 39.651 30.736 25.768 1.00 45.97 262 GLY A C 1
ATOM 1987 O O . GLY A 1 262 ? 40.732 30.889 26.320 1.00 45.97 262 GLY A O 1
ATOM 1988 N N . ARG A 1 263 ? 39.303 29.599 25.140 1.00 41.22 263 ARG A N 1
ATOM 1989 C CA . ARG A 1 263 ? 40.167 28.787 24.241 1.00 41.22 263 ARG A CA 1
ATOM 1990 C C . ARG A 1 263 ? 39.562 27.399 23.999 1.00 41.22 263 ARG A C 1
ATOM 1992 O O . ARG A 1 263 ? 39.707 26.493 24.805 1.00 41.22 263 ARG A O 1
ATOM 1999 N N . GLY A 1 264 ? 38.945 27.228 22.831 1.00 43.59 264 GLY A N 1
ATOM 2000 C CA . GLY A 1 264 ? 38.502 25.938 22.289 1.00 43.59 264 GLY A CA 1
ATOM 2001 C C . GLY A 1 264 ? 39.242 25.551 21.003 1.00 43.59 264 GLY A C 1
ATOM 2002 O O . GLY A 1 264 ? 38.595 25.181 20.028 1.00 43.59 264 GLY A O 1
ATOM 2003 N N . SER A 1 265 ? 40.575 25.697 20.941 1.00 47.41 265 SER A N 1
ATOM 2004 C CA . SER A 1 265 ? 41.338 25.501 19.689 1.00 47.41 265 SER A CA 1
ATOM 2005 C C . SER A 1 265 ? 42.175 24.217 19.605 1.00 47.41 265 SER A C 1
ATOM 2007 O O . SER A 1 265 ? 42.531 23.826 18.499 1.00 47.41 265 SER A O 1
ATOM 2009 N N . ALA A 1 266 ? 42.463 23.519 20.711 1.00 44.12 266 ALA A N 1
ATOM 2010 C CA . ALA A 1 266 ? 43.323 22.327 20.670 1.00 44.12 266 ALA A CA 1
ATOM 2011 C C . ALA A 1 266 ? 42.603 21.074 20.124 1.00 44.12 266 ALA A C 1
ATOM 2013 O O . ALA A 1 266 ? 43.159 20.356 19.298 1.00 44.12 266 ALA A O 1
ATOM 2014 N N . GLY A 1 267 ? 41.337 20.848 20.503 1.00 41.69 267 GLY A N 1
ATOM 2015 C CA . GLY A 1 267 ? 40.543 19.711 20.006 1.00 41.69 267 GLY A CA 1
ATOM 2016 C C . GLY A 1 267 ? 40.117 19.839 18.537 1.00 41.69 267 GLY A C 1
ATOM 2017 O O . GLY A 1 267 ? 40.004 18.838 17.834 1.00 41.69 267 GLY A O 1
ATOM 2018 N N . ARG A 1 268 ? 39.942 21.073 18.040 1.00 42.84 268 ARG A N 1
ATOM 2019 C CA . ARG A 1 268 ? 39.623 21.340 16.626 1.00 42.84 268 ARG A CA 1
ATOM 2020 C C . ARG A 1 268 ? 40.804 21.060 15.692 1.00 42.84 268 ARG A C 1
ATOM 2022 O O . ARG A 1 268 ? 40.569 20.564 14.600 1.00 42.84 268 ARG A O 1
ATOM 2029 N N . GLY A 1 269 ? 42.040 21.346 16.111 1.00 45.25 269 GLY A N 1
ATOM 2030 C CA . GLY A 1 269 ? 43.237 21.094 15.296 1.00 45.25 269 GLY A CA 1
ATOM 2031 C C . GLY A 1 269 ? 43.464 19.604 15.042 1.00 45.25 269 GLY A C 1
ATOM 2032 O O . GLY A 1 269 ? 43.577 19.189 13.897 1.00 45.25 269 GLY A O 1
ATOM 2033 N N . PHE A 1 270 ? 43.392 18.784 16.094 1.00 48.06 270 PHE A N 1
ATOM 2034 C CA . PHE A 1 270 ? 43.526 17.330 15.971 1.00 48.06 270 PHE A CA 1
ATOM 2035 C C . PHE A 1 270 ? 42.417 16.703 15.113 1.00 48.06 270 PHE A C 1
ATOM 2037 O O . PHE A 1 270 ? 42.698 15.862 14.265 1.00 48.06 270 PHE A O 1
ATOM 2044 N N . ALA A 1 271 ? 41.163 17.137 15.286 1.00 46.41 271 ALA A N 1
ATOM 2045 C CA . ALA A 1 271 ? 40.056 16.652 14.464 1.00 46.41 271 ALA A CA 1
ATOM 2046 C C . ALA A 1 271 ? 40.235 17.024 12.981 1.00 46.41 271 ALA A C 1
ATOM 2048 O O . ALA A 1 271 ? 39.996 16.186 12.116 1.00 46.41 271 ALA A O 1
ATOM 2049 N N . MET A 1 272 ? 40.696 18.242 12.677 1.00 45.66 272 MET A N 1
ATOM 2050 C CA . MET A 1 272 ? 40.918 18.687 11.295 1.00 45.66 272 MET A CA 1
ATOM 2051 C C . MET A 1 272 ? 42.156 18.043 10.652 1.00 45.66 272 MET A C 1
ATOM 2053 O O . MET A 1 272 ? 42.092 17.714 9.472 1.00 45.66 272 MET A O 1
ATOM 2057 N N . ASP A 1 273 ? 43.231 17.783 11.404 1.00 51.62 273 ASP A N 1
ATOM 2058 C CA . ASP A 1 273 ? 44.414 17.061 10.904 1.00 51.62 273 ASP A CA 1
ATOM 2059 C C . ASP A 1 273 ? 44.126 15.571 10.680 1.00 51.62 273 ASP A C 1
ATOM 2061 O O . ASP A 1 273 ? 44.577 14.991 9.690 1.00 51.62 273 ASP A O 1
ATOM 2065 N N . LEU A 1 274 ? 43.313 14.948 11.540 1.00 49.53 274 LEU A N 1
ATOM 2066 C CA . LEU A 1 274 ? 42.865 13.569 11.350 1.00 49.53 274 LEU A CA 1
ATOM 2067 C C . LEU A 1 274 ? 41.945 13.453 10.123 1.00 49.53 274 LEU A C 1
ATOM 2069 O O . LEU A 1 274 ? 42.129 12.555 9.303 1.00 49.53 274 LEU A O 1
ATOM 2073 N N . ILE A 1 275 ? 40.996 14.386 9.958 1.00 47.50 275 ILE A N 1
ATOM 2074 C CA . ILE A 1 275 ? 40.122 14.472 8.775 1.00 47.50 275 ILE A CA 1
ATOM 2075 C C . ILE A 1 275 ? 40.953 14.744 7.511 1.00 47.50 275 ILE A C 1
ATOM 2077 O O . ILE A 1 275 ? 40.751 14.082 6.495 1.00 47.50 275 ILE A O 1
ATOM 2081 N N . GLY A 1 276 ? 41.930 15.653 7.578 1.00 45.44 276 GLY A N 1
ATOM 2082 C CA . GLY A 1 276 ? 42.848 15.957 6.480 1.00 45.44 276 GLY A CA 1
ATOM 2083 C C . GLY A 1 276 ? 43.706 14.756 6.072 1.00 45.44 276 GLY A C 1
ATOM 2084 O O . GLY A 1 276 ? 43.848 14.482 4.879 1.00 45.44 276 GLY A O 1
ATOM 2085 N N . GLY A 1 277 ? 44.214 13.984 7.038 1.00 50.72 277 GLY A N 1
ATOM 2086 C CA . GLY A 1 277 ? 44.966 12.746 6.802 1.00 50.72 277 GLY A CA 1
ATOM 2087 C C . GLY A 1 277 ? 44.120 11.616 6.204 1.00 50.72 277 GLY A C 1
ATOM 2088 O O . GLY A 1 277 ? 44.574 10.894 5.318 1.00 50.72 277 GLY A O 1
ATOM 2089 N N . LEU A 1 278 ? 42.861 11.494 6.627 1.00 45.19 278 LEU A N 1
ATOM 2090 C CA . LEU A 1 278 ? 41.924 10.495 6.105 1.00 45.19 278 LEU A CA 1
ATOM 2091 C C . LEU A 1 278 ? 41.424 10.824 4.693 1.00 45.19 278 LEU A C 1
ATOM 2093 O O . LEU A 1 278 ? 41.363 9.936 3.843 1.00 45.19 278 LEU A O 1
ATOM 2097 N N . MET A 1 279 ? 41.116 12.092 4.413 1.00 43.34 279 MET A N 1
ATOM 2098 C CA . MET A 1 279 ? 40.688 12.525 3.079 1.00 43.34 279 MET A CA 1
ATOM 2099 C C . MET A 1 279 ? 41.830 12.466 2.058 1.00 43.34 279 MET A C 1
ATOM 2101 O O . MET A 1 279 ? 41.607 12.070 0.914 1.00 43.34 279 MET A O 1
ATOM 2105 N N . SER A 1 280 ? 43.060 12.793 2.466 1.00 47.28 280 SER A N 1
ATOM 2106 C CA . SER A 1 280 ? 44.240 12.652 1.603 1.00 47.28 280 SER A CA 1
ATOM 2107 C C . SER A 1 280 ? 44.617 11.185 1.360 1.00 47.28 280 SER A C 1
ATOM 2109 O O . SER A 1 280 ? 44.956 10.835 0.233 1.00 47.28 280 SER A O 1
ATOM 2111 N N . GLY A 1 281 ? 44.455 10.301 2.353 1.00 40.59 281 GLY A N 1
ATOM 2112 C CA . GLY A 1 281 ? 44.654 8.856 2.187 1.00 40.59 281 GLY A CA 1
ATOM 2113 C C . GLY A 1 281 ? 43.622 8.183 1.270 1.00 40.59 281 GLY A C 1
ATOM 2114 O O . GLY A 1 281 ? 43.986 7.336 0.455 1.00 40.59 281 GLY A O 1
ATOM 2115 N N . ALA A 1 282 ? 42.349 8.592 1.341 1.00 39.19 282 ALA A N 1
ATOM 2116 C CA . ALA A 1 282 ? 41.292 8.081 0.463 1.00 39.19 282 ALA A CA 1
ATOM 2117 C C . ALA A 1 282 ? 41.455 8.546 -0.998 1.00 39.19 282 ALA A C 1
ATOM 2119 O O . ALA A 1 282 ? 41.184 7.779 -1.921 1.00 39.19 282 ALA A O 1
ATOM 2120 N N . ALA A 1 283 ? 41.964 9.764 -1.221 1.00 38.16 283 ALA A N 1
ATOM 2121 C CA . ALA A 1 283 ? 42.281 10.265 -2.560 1.00 38.16 283 ALA A CA 1
ATOM 2122 C C . ALA A 1 283 ? 43.512 9.574 -3.185 1.00 38.16 283 ALA A C 1
ATOM 2124 O O . ALA A 1 283 ? 43.600 9.452 -4.406 1.00 38.16 283 ALA A O 1
ATOM 2125 N N . GLN A 1 284 ? 44.448 9.072 -2.370 1.00 40.97 284 GLN A N 1
ATOM 2126 C CA . GLN A 1 284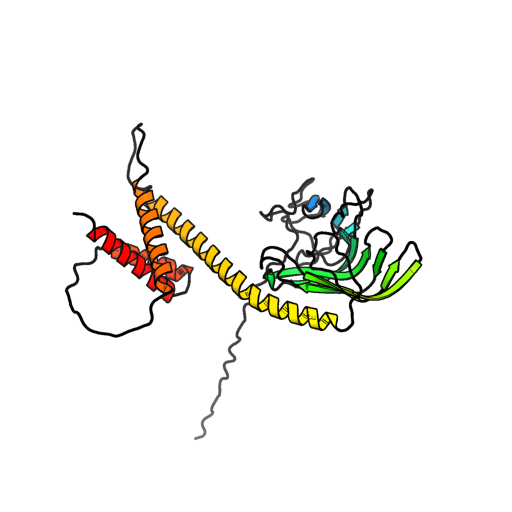 ? 45.669 8.414 -2.852 1.00 40.97 284 GLN A CA 1
ATOM 2127 C C . GLN A 1 284 ? 45.473 6.940 -3.250 1.00 40.97 284 GLN A C 1
ATOM 2129 O O . GLN A 1 284 ? 46.284 6.398 -3.999 1.00 40.97 284 GLN A O 1
ATOM 2134 N N . GLN A 1 285 ? 44.386 6.287 -2.822 1.00 41.00 285 GLN A N 1
ATOM 2135 C CA . GLN A 1 285 ? 44.084 4.898 -3.205 1.00 41.00 285 GLN A CA 1
ATOM 2136 C C . GLN A 1 285 ? 43.450 4.742 -4.597 1.00 41.00 285 GLN A C 1
ATOM 2138 O O . GLN A 1 285 ? 43.334 3.618 -5.082 1.00 41.00 285 GLN A O 1
ATOM 2143 N N . GLN A 1 286 ? 43.084 5.836 -5.273 1.00 37.84 286 GLN A N 1
ATOM 2144 C CA . GLN A 1 286 ? 42.457 5.787 -6.601 1.00 37.84 286 GLN A CA 1
ATOM 2145 C C . GLN A 1 286 ? 43.422 5.973 -7.782 1.00 37.84 286 GLN A C 1
ATOM 2147 O O . GLN A 1 286 ? 42.981 5.997 -8.929 1.00 37.84 286 GLN A O 1
ATOM 2152 N N . GLY A 1 287 ? 44.737 6.041 -7.551 1.00 33.38 287 GLY A N 1
ATOM 2153 C CA . GLY A 1 287 ? 45.676 6.211 -8.657 1.00 33.38 287 GLY A CA 1
ATOM 2154 C C . GLY A 1 287 ? 47.122 5.883 -8.331 1.00 33.38 287 GLY A C 1
ATOM 2155 O O . GLY A 1 287 ? 47.935 6.794 -8.256 1.00 33.38 287 GLY A O 1
ATOM 2156 N N . GLN A 1 288 ? 47.473 4.599 -8.209 1.00 32.78 288 GLN A N 1
ATOM 2157 C CA . GLN A 1 288 ? 48.856 4.167 -8.454 1.00 32.78 288 GLN A CA 1
ATOM 2158 C C . GLN A 1 288 ? 48.953 2.657 -8.745 1.00 32.78 288 GLN A C 1
ATOM 2160 O O . GLN A 1 288 ? 48.506 1.851 -7.929 1.00 32.78 288 GLN A O 1
ATOM 2165 N N . PRO A 1 289 ? 49.526 2.245 -9.895 1.00 33.19 289 PRO A N 1
ATOM 2166 C CA . PRO A 1 289 ? 49.804 0.844 -10.178 1.00 33.19 289 PRO A CA 1
ATOM 2167 C C . PRO A 1 289 ? 51.066 0.382 -9.436 1.00 33.19 289 PRO A C 1
ATOM 2169 O O . PRO A 1 289 ? 52.005 1.146 -9.215 1.00 33.19 289 PRO A O 1
ATOM 2172 N N . ALA A 1 290 ? 51.073 -0.894 -9.059 1.00 39.06 290 ALA A N 1
ATOM 2173 C CA . ALA A 1 290 ? 52.133 -1.542 -8.300 1.00 39.06 290 ALA A CA 1
ATOM 2174 C C . ALA A 1 290 ? 53.477 -1.586 -9.051 1.00 39.06 290 ALA A C 1
ATOM 2176 O O . ALA A 1 290 ? 53.546 -2.096 -10.169 1.00 39.06 290 ALA A O 1
ATOM 2177 N N . GLN A 1 291 ? 54.560 -1.164 -8.389 1.00 33.12 291 GLN A N 1
ATOM 2178 C CA . GLN A 1 291 ? 55.935 -1.512 -8.757 1.00 33.12 291 GLN A CA 1
ATOM 2179 C C . GLN A 1 291 ? 56.812 -1.740 -7.515 1.00 33.12 291 GLN A C 1
ATOM 2181 O O . GLN A 1 291 ? 56.916 -0.875 -6.656 1.00 33.12 291 GLN A O 1
ATOM 2186 N N . GLY A 1 292 ? 57.465 -2.908 -7.494 1.00 30.77 292 GLY A N 1
ATOM 2187 C CA . GLY A 1 292 ? 58.903 -3.049 -7.228 1.00 30.77 292 GLY A CA 1
ATOM 2188 C C . GLY A 1 292 ? 59.428 -2.894 -5.795 1.00 30.77 292 GLY A C 1
ATOM 2189 O O . GLY A 1 292 ? 59.458 -1.810 -5.235 1.00 30.77 292 GLY A O 1
ATOM 2190 N N . ALA A 1 293 ? 59.959 -3.992 -5.254 1.00 39.56 293 ALA A N 1
ATOM 2191 C CA . ALA A 1 293 ? 60.738 -4.066 -4.016 1.00 39.56 293 ALA A CA 1
ATOM 2192 C C . ALA A 1 293 ? 62.118 -3.372 -4.101 1.00 39.56 293 ALA A C 1
ATOM 2194 O O . ALA A 1 293 ? 62.706 -3.396 -5.174 1.00 39.56 293 ALA A O 1
ATOM 2195 N N . THR A 1 294 ? 62.659 -2.883 -2.965 1.00 28.88 294 THR A N 1
ATOM 2196 C CA . THR A 1 294 ? 63.993 -3.240 -2.393 1.00 28.88 294 THR A CA 1
ATOM 2197 C C . THR A 1 294 ? 64.356 -2.418 -1.137 1.00 28.88 294 THR A C 1
ATOM 2199 O O . THR A 1 294 ? 64.270 -1.199 -1.159 1.00 28.88 294 THR A O 1
ATOM 2202 N N . GLY A 1 295 ? 64.809 -3.122 -0.086 1.00 29.39 295 GLY A N 1
ATOM 2203 C CA . GLY A 1 295 ? 65.916 -2.816 0.849 1.00 29.39 295 GLY A CA 1
ATOM 2204 C C . GLY A 1 295 ? 66.095 -1.436 1.510 1.00 29.39 295 GLY A C 1
ATOM 2205 O O . GLY A 1 295 ? 66.382 -0.451 0.845 1.00 29.39 295 GLY A O 1
ATOM 2206 N N . GLY A 1 296 ? 66.140 -1.420 2.850 1.00 26.69 296 GLY A N 1
ATOM 2207 C CA . GLY A 1 296 ? 66.736 -0.323 3.625 1.00 26.69 296 GLY A CA 1
ATOM 2208 C C . GLY A 1 296 ? 66.563 -0.472 5.139 1.00 26.69 296 GLY A C 1
ATOM 2209 O O . GLY A 1 296 ? 65.527 -0.116 5.686 1.00 26.69 296 GLY A O 1
ATOM 2210 N N . SER A 1 297 ? 67.579 -1.004 5.819 1.00 38.28 297 SER A N 1
ATOM 2211 C CA . SER A 1 297 ? 67.699 -1.056 7.281 1.00 38.28 297 SER A CA 1
ATOM 2212 C C . SER A 1 297 ? 68.161 0.293 7.850 1.00 38.28 297 SER A C 1
ATOM 2214 O O . SER A 1 297 ? 69.235 0.766 7.482 1.00 38.28 297 SER A O 1
ATOM 2216 N N . GLY A 1 298 ? 67.404 0.868 8.789 1.00 27.39 298 GLY A N 1
ATOM 2217 C CA . GLY A 1 298 ? 67.770 2.063 9.559 1.00 27.39 298 GLY A CA 1
ATOM 2218 C C . GLY A 1 298 ? 67.016 2.091 10.893 1.00 27.39 298 GLY A C 1
ATOM 2219 O O . GLY A 1 298 ? 65.848 1.723 10.941 1.00 27.39 298 GLY A O 1
ATOM 2220 N N . GLY A 1 299 ? 67.718 2.418 11.980 1.00 27.94 299 GLY A N 1
ATOM 2221 C CA . GLY A 1 299 ? 67.357 2.099 13.364 1.00 27.94 299 GLY A CA 1
ATOM 2222 C C . GLY A 1 299 ? 66.043 2.688 13.888 1.00 27.94 299 GLY A C 1
ATOM 2223 O O . GLY A 1 299 ? 65.722 3.851 13.663 1.00 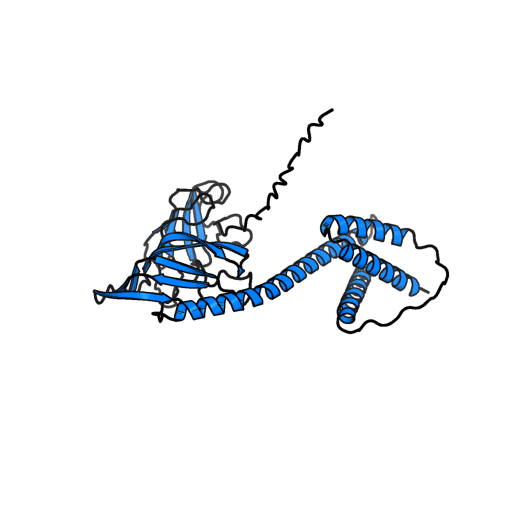27.94 299 GLY A O 1
ATOM 2224 N N . ALA A 1 300 ? 65.321 1.866 14.652 1.00 31.48 300 ALA A N 1
ATOM 2225 C CA . ALA A 1 300 ? 64.121 2.250 15.380 1.00 31.48 300 ALA A CA 1
ATOM 2226 C C . ALA A 1 300 ? 64.482 3.075 16.627 1.00 31.48 300 ALA A C 1
ATOM 2228 O O . ALA A 1 300 ? 65.128 2.573 17.550 1.00 31.48 300 ALA A O 1
ATOM 2229 N N . ALA A 1 301 ? 64.027 4.327 16.667 1.00 35.56 301 ALA A N 1
ATOM 2230 C CA . ALA A 1 301 ? 63.851 5.056 17.918 1.00 35.56 301 ALA A CA 1
ATOM 2231 C C . ALA A 1 301 ? 62.789 4.335 18.778 1.00 35.56 301 ALA A C 1
ATOM 2233 O O . ALA A 1 301 ? 61.889 3.693 18.224 1.00 35.56 301 ALA A O 1
ATOM 2234 N N . PRO A 1 302 ? 62.866 4.388 20.120 1.00 36.84 302 PRO A N 1
ATOM 2235 C CA . PRO A 1 302 ? 61.875 3.731 20.960 1.00 36.84 302 PRO A CA 1
ATOM 2236 C C . PRO A 1 302 ? 60.508 4.385 20.735 1.00 36.84 302 PRO A C 1
ATOM 2238 O O . PRO A 1 302 ? 60.318 5.561 21.035 1.00 36.84 302 PRO A O 1
ATOM 2241 N N . ALA A 1 303 ? 59.570 3.609 20.186 1.00 43.41 303 ALA A N 1
ATOM 2242 C CA . ALA A 1 303 ? 58.187 4.024 20.004 1.00 43.41 303 ALA A CA 1
ATOM 2243 C C . ALA A 1 303 ? 57.607 4.484 21.347 1.00 43.41 303 ALA A C 1
ATOM 2245 O O . ALA A 1 303 ? 57.653 3.750 22.341 1.00 43.41 303 ALA A O 1
ATOM 2246 N N . ASP A 1 304 ? 57.072 5.702 21.348 1.00 44.06 304 ASP A N 1
ATOM 2247 C CA . ASP A 1 304 ? 56.427 6.335 22.490 1.00 44.06 304 ASP A CA 1
ATOM 2248 C C . ASP A 1 304 ? 55.385 5.371 23.108 1.00 44.06 304 ASP A C 1
ATOM 2250 O O . ASP A 1 304 ? 54.507 4.863 22.395 1.00 44.06 304 ASP A O 1
ATOM 2254 N N . PRO A 1 305 ? 55.459 5.067 24.418 1.00 40.53 305 PRO A N 1
ATOM 2255 C CA . PRO A 1 305 ? 54.518 4.166 25.082 1.00 40.53 305 PRO A CA 1
ATOM 2256 C C . PRO A 1 305 ? 53.052 4.606 24.936 1.00 40.53 305 PRO A C 1
ATOM 2258 O O . PRO A 1 305 ? 52.158 3.757 24.975 1.00 40.53 305 PRO A O 1
ATOM 2261 N N . SER A 1 306 ? 52.791 5.896 24.694 1.00 40.34 306 SER A N 1
ATOM 2262 C CA . SER A 1 306 ? 51.447 6.409 24.415 1.00 40.34 306 SER A CA 1
ATOM 2263 C C . SER A 1 306 ? 50.933 6.026 23.015 1.00 40.34 306 SER A C 1
ATOM 2265 O O . SER A 1 306 ? 49.770 5.638 22.882 1.00 40.34 306 SER A O 1
ATOM 2267 N N . ALA A 1 307 ? 51.799 5.986 21.994 1.00 44.06 307 ALA A N 1
ATOM 2268 C CA . ALA A 1 307 ? 51.458 5.496 20.653 1.00 44.06 307 ALA A CA 1
ATOM 2269 C C . ALA A 1 307 ? 51.139 3.990 20.664 1.00 44.06 307 ALA A C 1
ATOM 2271 O O . ALA A 1 307 ? 50.191 3.534 20.021 1.00 44.06 307 ALA A O 1
ATOM 2272 N N . ARG A 1 308 ? 51.870 3.222 21.482 1.00 42.88 308 ARG A N 1
ATOM 2273 C CA . ARG A 1 308 ? 51.618 1.788 21.699 1.00 42.88 308 ARG A CA 1
ATOM 2274 C C . ARG A 1 308 ? 50.299 1.522 22.424 1.00 42.88 308 ARG A C 1
ATOM 2276 O O . ARG A 1 308 ? 49.592 0.584 22.065 1.00 42.88 308 ARG A O 1
ATOM 2283 N N . LEU A 1 309 ? 49.953 2.337 23.424 1.00 39.41 309 LEU A N 1
ATOM 2284 C CA . LEU A 1 309 ? 48.692 2.224 24.162 1.00 39.41 309 LEU A CA 1
ATOM 2285 C C . LEU A 1 309 ? 47.488 2.579 23.275 1.00 39.41 309 LEU A C 1
ATOM 2287 O O . LEU A 1 309 ? 46.485 1.869 23.301 1.00 39.41 309 LEU A O 1
ATOM 2291 N N . ILE A 1 310 ? 47.607 3.614 22.439 1.00 48.81 310 ILE A N 1
ATOM 2292 C CA . ILE A 1 310 ? 46.563 4.003 21.480 1.00 48.81 310 ILE A CA 1
ATOM 2293 C C . ILE A 1 310 ? 46.410 2.942 20.386 1.00 48.81 310 ILE A C 1
ATOM 2295 O O . ILE A 1 310 ? 45.280 2.557 20.100 1.00 48.81 310 ILE A O 1
ATOM 2299 N N . GLN A 1 311 ? 47.493 2.377 19.840 1.00 50.97 311 GLN A N 1
ATOM 2300 C CA . GLN A 1 311 ? 47.404 1.221 18.933 1.00 50.97 311 GLN A CA 1
ATOM 2301 C C . GLN A 1 311 ? 46.711 0.022 19.587 1.00 50.97 311 GLN A C 1
ATOM 2303 O O . GLN A 1 311 ? 45.871 -0.621 18.959 1.00 50.97 311 GLN A O 1
ATOM 2308 N N . MET A 1 312 ? 47.020 -0.268 20.855 1.00 41.31 312 MET A N 1
ATOM 2309 C CA . MET A 1 312 ? 46.384 -1.368 21.580 1.00 41.31 312 MET A CA 1
ATOM 2310 C C . MET A 1 312 ? 44.893 -1.113 21.790 1.00 41.31 312 MET A C 1
ATOM 2312 O O . MET A 1 312 ? 44.090 -1.998 21.515 1.00 41.31 312 MET A O 1
ATOM 2316 N N . ILE A 1 313 ? 44.497 0.080 22.231 1.00 47.91 313 ILE A N 1
ATOM 2317 C CA . ILE A 1 313 ? 43.091 0.410 22.501 1.00 47.91 313 ILE A CA 1
ATOM 2318 C C . ILE A 1 313 ? 42.294 0.476 21.193 1.00 47.91 313 ILE A C 1
ATOM 2320 O O . ILE A 1 313 ? 41.222 -0.119 21.100 1.00 47.91 313 ILE A O 1
ATOM 2324 N N . THR A 1 314 ? 42.847 1.109 20.159 1.00 54.19 314 THR A N 1
ATOM 2325 C CA . THR A 1 314 ? 42.188 1.302 18.858 1.00 54.19 314 THR A CA 1
ATOM 2326 C C . THR A 1 314 ? 42.090 -0.016 18.093 1.00 54.19 314 THR A C 1
ATOM 2328 O O . THR A 1 314 ? 41.011 -0.365 17.628 1.00 54.19 314 THR A O 1
ATOM 2331 N N . GLY A 1 315 ? 43.159 -0.820 18.061 1.00 48.97 315 GLY A N 1
ATOM 2332 C CA . GLY A 1 315 ? 43.149 -2.142 17.431 1.00 48.97 315 GLY A CA 1
ATOM 2333 C C . GLY A 1 315 ? 42.276 -3.162 18.170 1.00 48.97 315 GLY A C 1
ATOM 2334 O O . GLY A 1 315 ? 41.596 -3.968 17.540 1.00 48.97 315 GLY A O 1
ATOM 2335 N N . SER A 1 316 ? 42.225 -3.115 19.507 1.00 46.03 316 SER A N 1
ATOM 2336 C CA . SER A 1 316 ? 41.366 -4.016 20.298 1.00 46.03 316 SER A CA 1
ATOM 2337 C C . SER A 1 316 ? 39.886 -3.650 20.202 1.00 46.03 316 SER A C 1
ATOM 2339 O O . SER A 1 316 ? 39.037 -4.542 20.143 1.00 46.03 316 SER A O 1
ATOM 2341 N N . ALA A 1 317 ? 39.574 -2.351 20.201 1.00 46.41 317 ALA A N 1
ATOM 2342 C CA . ALA A 1 317 ? 38.211 -1.849 20.085 1.00 46.41 317 ALA A CA 1
ATOM 2343 C C . ALA A 1 317 ? 37.668 -2.038 18.662 1.00 46.41 317 ALA A C 1
ATOM 2345 O O . ALA A 1 317 ? 36.573 -2.574 18.510 1.00 46.41 317 ALA A O 1
ATOM 2346 N N . LEU A 1 318 ? 38.444 -1.714 17.616 1.00 43.38 318 LEU A N 1
ATOM 2347 C CA . LEU A 1 318 ? 37.999 -1.916 16.234 1.00 43.38 318 LEU A CA 1
ATOM 2348 C C . LEU A 1 318 ? 37.846 -3.390 15.881 1.00 43.38 318 LEU A C 1
ATOM 2350 O O . LEU A 1 318 ? 36.820 -3.761 15.325 1.00 43.38 318 LEU A O 1
ATOM 2354 N N . LYS A 1 319 ? 38.792 -4.256 16.264 1.00 45.38 319 LYS A N 1
ATOM 2355 C CA . LYS A 1 319 ? 38.680 -5.698 15.996 1.00 45.38 319 LYS A CA 1
ATOM 2356 C C . LYS A 1 319 ? 37.429 -6.322 16.628 1.00 45.38 319 LYS A C 1
ATOM 2358 O O . LYS A 1 319 ? 36.873 -7.261 16.064 1.00 45.38 319 LYS A O 1
ATOM 2363 N N . LYS A 1 320 ? 36.978 -5.806 17.779 1.00 44.00 320 LYS A N 1
ATOM 2364 C CA . LYS A 1 320 ? 35.725 -6.233 18.426 1.00 44.00 320 LYS A CA 1
ATOM 2365 C C . LYS A 1 320 ? 34.467 -5.698 17.736 1.00 44.00 320 LYS A C 1
ATOM 2367 O O . LYS A 1 320 ? 33.437 -6.353 17.826 1.00 44.00 320 LYS A O 1
ATOM 2372 N N . VAL A 1 321 ? 34.540 -4.539 17.083 1.00 44.72 321 VAL A N 1
ATOM 2373 C CA . VAL A 1 321 ? 33.379 -3.860 16.484 1.00 44.72 321 VAL A CA 1
ATOM 2374 C C . VAL A 1 321 ? 33.192 -4.222 15.010 1.00 44.72 321 VAL A C 1
ATOM 2376 O O . VAL A 1 321 ? 32.061 -4.402 14.574 1.00 44.72 321 VAL A O 1
ATOM 2379 N N . THR A 1 322 ? 34.270 -4.359 14.236 1.00 51.19 322 THR A N 1
ATOM 2380 C CA . THR A 1 322 ? 34.183 -4.553 12.779 1.00 51.19 322 THR A CA 1
ATOM 2381 C C . THR A 1 322 ? 34.350 -6.006 12.346 1.00 51.19 322 THR A C 1
ATOM 2383 O O . THR A 1 322 ? 33.949 -6.351 11.240 1.00 51.19 322 THR A O 1
ATOM 2386 N N . GLY A 1 323 ? 34.980 -6.862 13.163 1.00 46.34 323 GLY A N 1
ATOM 2387 C CA . GLY A 1 323 ? 35.331 -8.243 12.796 1.00 46.34 323 GLY A CA 1
ATOM 2388 C C . GLY A 1 323 ? 36.342 -8.372 11.640 1.00 46.34 323 GLY A C 1
ATOM 2389 O O . GLY A 1 323 ? 36.864 -9.460 11.400 1.00 46.34 323 GLY A O 1
ATOM 2390 N N . ASP A 1 324 ? 36.664 -7.270 10.958 1.00 54.78 324 ASP A N 1
ATOM 2391 C CA . ASP A 1 324 ? 37.567 -7.203 9.818 1.00 54.78 324 ASP A CA 1
ATOM 2392 C C . ASP A 1 324 ? 38.972 -6.793 10.276 1.00 54.78 324 ASP A C 1
ATOM 2394 O O . ASP A 1 324 ? 39.259 -5.638 10.615 1.00 54.78 324 ASP A O 1
ATOM 2398 N N . LYS A 1 325 ? 39.861 -7.789 10.288 1.00 61.69 325 LYS A N 1
ATOM 2399 C CA . LYS A 1 325 ? 41.259 -7.635 10.686 1.00 61.69 325 LYS A CA 1
ATOM 2400 C C . LYS A 1 325 ? 42.019 -6.685 9.754 1.00 61.69 325 LYS A C 1
ATOM 2402 O O . LYS A 1 325 ? 42.833 -5.911 10.244 1.00 61.69 325 LYS A O 1
ATOM 2407 N N . ALA A 1 326 ? 41.749 -6.710 8.449 1.00 59.12 326 ALA A N 1
ATOM 2408 C CA . ALA A 1 326 ? 42.483 -5.891 7.488 1.00 59.12 326 ALA A CA 1
ATOM 2409 C C . ALA A 1 326 ? 42.160 -4.402 7.671 1.00 59.12 326 ALA A C 1
ATOM 2411 O O . ALA A 1 326 ? 43.066 -3.569 7.676 1.00 59.12 326 ALA A O 1
ATOM 2412 N N . LEU A 1 327 ? 40.885 -4.080 7.911 1.00 51.59 327 LEU A N 1
ATOM 2413 C CA . LEU A 1 327 ? 40.446 -2.716 8.209 1.00 51.59 327 LEU A CA 1
ATOM 2414 C C . LEU A 1 327 ? 41.009 -2.217 9.550 1.00 51.59 327 LEU A C 1
ATOM 2416 O O . LEU A 1 327 ? 41.497 -1.090 9.639 1.00 51.59 327 LEU A O 1
ATOM 2420 N N . SER A 1 328 ? 40.991 -3.070 10.579 1.00 57.38 328 SER A N 1
ATOM 2421 C CA . SER A 1 328 ? 41.565 -2.758 11.894 1.00 57.38 328 SER A CA 1
ATOM 2422 C C . SER A 1 328 ? 43.074 -2.488 11.821 1.00 57.38 328 SER A C 1
ATOM 2424 O O . SER A 1 328 ? 43.564 -1.548 12.453 1.00 57.38 328 SER A O 1
ATOM 2426 N N . ASP A 1 329 ? 43.813 -3.291 11.053 1.00 63.03 329 ASP A N 1
ATOM 2427 C CA . ASP A 1 329 ? 45.263 -3.155 10.891 1.00 63.03 329 ASP A CA 1
ATOM 2428 C C . ASP A 1 329 ? 45.612 -1.898 10.067 1.00 63.03 329 ASP A C 1
ATOM 2430 O O . ASP A 1 329 ? 46.529 -1.157 10.427 1.00 63.03 329 ASP A O 1
ATOM 2434 N N . ALA A 1 330 ? 44.838 -1.596 9.017 1.00 59.78 330 ALA A N 1
ATOM 2435 C CA . ALA A 1 330 ? 45.010 -0.392 8.202 1.00 59.78 330 ALA A CA 1
ATOM 2436 C C . ALA A 1 330 ? 44.759 0.901 8.998 1.00 59.78 330 ALA A C 1
ATOM 2438 O O . ALA A 1 330 ? 45.558 1.834 8.923 1.00 59.78 330 ALA A O 1
ATOM 2439 N N . LEU A 1 331 ? 43.696 0.946 9.810 1.00 52.44 331 LEU A N 1
ATOM 2440 C CA . LEU A 1 331 ? 43.381 2.099 10.663 1.00 52.44 331 LEU A CA 1
ATOM 2441 C C . LEU A 1 331 ? 44.392 2.270 11.800 1.00 52.44 331 LEU A C 1
ATOM 2443 O O . LEU A 1 331 ? 44.834 3.386 12.062 1.00 52.44 331 LEU A O 1
ATOM 2447 N N . SER A 1 332 ? 44.821 1.174 12.431 1.00 61.88 332 SER A N 1
ATOM 2448 C CA . SER A 1 332 ? 45.848 1.224 13.483 1.00 61.88 332 SER A CA 1
ATOM 2449 C C . SER A 1 332 ? 47.192 1.727 12.951 1.00 61.88 332 SER A C 1
ATOM 2451 O O . SER A 1 332 ? 47.903 2.448 13.653 1.00 61.88 332 SER A O 1
ATOM 2453 N N . LYS A 1 333 ? 47.533 1.376 11.705 1.00 65.94 333 LYS A N 1
ATOM 2454 C CA . LYS A 1 333 ? 48.722 1.887 11.021 1.00 65.94 333 LYS A CA 1
ATOM 2455 C C . LYS A 1 333 ? 48.584 3.369 10.672 1.00 65.94 333 LYS A C 1
ATOM 2457 O O . LYS A 1 333 ? 49.466 4.143 11.012 1.00 65.94 333 LYS A O 1
ATOM 2462 N N . ALA A 1 334 ? 47.457 3.782 10.090 1.00 58.38 334 ALA A N 1
ATOM 2463 C CA . ALA A 1 334 ? 47.210 5.183 9.746 1.00 58.38 334 ALA A CA 1
ATOM 2464 C C . ALA A 1 334 ? 47.255 6.116 10.973 1.00 58.38 334 ALA A C 1
ATOM 2466 O O . ALA A 1 334 ? 47.794 7.218 10.897 1.00 58.38 334 ALA A O 1
ATOM 2467 N N . VAL A 1 335 ? 46.737 5.661 12.120 1.00 57.41 335 VAL A N 1
ATOM 2468 C CA . VAL A 1 335 ? 46.817 6.399 13.391 1.00 57.41 335 VAL A CA 1
ATOM 2469 C C . VAL A 1 335 ? 48.262 6.506 13.886 1.00 57.41 335 VAL A C 1
ATOM 2471 O O . VAL A 1 335 ? 48.676 7.582 14.311 1.00 57.41 335 VAL A O 1
ATOM 2474 N N . ALA A 1 336 ? 49.044 5.427 13.808 1.00 60.25 336 ALA A N 1
ATOM 2475 C CA . ALA A 1 336 ? 50.448 5.446 14.216 1.00 60.25 336 ALA A CA 1
ATOM 2476 C C . ALA A 1 336 ? 51.297 6.372 13.334 1.00 60.25 336 ALA A C 1
ATOM 2478 O O . ALA A 1 336 ? 52.012 7.224 13.858 1.00 60.25 336 ALA A O 1
ATOM 2479 N N . ASP A 1 337 ? 51.126 6.283 12.015 1.00 60.34 337 ASP A N 1
ATOM 2480 C CA . ASP A 1 337 ? 51.818 7.137 11.046 1.00 60.34 337 ASP A CA 1
ATOM 2481 C C . ASP A 1 337 ? 51.441 8.623 11.244 1.00 60.34 337 ASP A C 1
ATOM 2483 O O . ASP A 1 337 ? 52.274 9.518 11.087 1.00 60.34 337 ASP A O 1
ATOM 2487 N N . GLY A 1 338 ? 50.187 8.903 11.624 1.00 55.53 338 GLY A N 1
ATOM 2488 C CA . GLY A 1 338 ? 49.720 10.249 11.966 1.00 55.53 338 GLY A CA 1
ATOM 2489 C C . GLY A 1 338 ? 50.365 10.810 13.238 1.00 55.53 338 GLY A C 1
ATOM 2490 O O . GLY A 1 338 ? 50.765 11.974 13.259 1.00 55.53 338 GLY A O 1
ATOM 2491 N N . ILE A 1 339 ? 50.520 9.986 14.279 1.00 54.72 339 ILE A N 1
ATOM 2492 C CA . ILE A 1 339 ? 51.178 10.376 15.538 1.00 54.72 339 ILE A CA 1
ATOM 2493 C C . ILE A 1 339 ? 52.674 10.632 15.314 1.00 54.72 339 ILE A C 1
ATOM 2495 O O . ILE A 1 339 ? 53.198 11.637 15.794 1.00 54.72 339 ILE A O 1
ATOM 2499 N N . GLU A 1 340 ? 53.359 9.774 14.553 1.00 54.28 340 GLU A N 1
ATOM 2500 C CA . GLU A 1 340 ? 54.777 9.969 14.223 1.00 54.28 340 GLU A CA 1
ATOM 2501 C C . GLU A 1 340 ? 55.005 11.270 13.446 1.00 54.28 340 GLU A C 1
ATOM 2503 O O . GLU A 1 340 ? 55.899 12.047 13.789 1.00 54.28 340 GLU A O 1
ATOM 2508 N N . LYS A 1 341 ? 54.147 11.575 12.464 1.00 57.78 341 LYS A N 1
ATOM 2509 C CA . LYS A 1 341 ? 54.210 12.844 11.721 1.00 57.78 341 LYS A CA 1
ATOM 2510 C C . LYS A 1 341 ? 53.923 14.062 12.599 1.00 57.78 341 LYS A C 1
ATOM 2512 O O . LYS A 1 341 ? 54.607 15.073 12.464 1.00 57.78 341 LYS A O 1
ATOM 2517 N N . ALA A 1 342 ? 52.952 13.975 13.509 1.00 49.25 342 ALA A N 1
ATOM 2518 C CA . ALA A 1 342 ? 52.629 15.064 14.431 1.00 49.25 342 ALA A CA 1
ATOM 2519 C C . ALA A 1 342 ? 53.765 15.346 15.433 1.00 49.25 342 ALA A C 1
ATOM 2521 O O . ALA A 1 342 ? 53.981 16.497 15.818 1.00 49.25 342 ALA A O 1
ATOM 2522 N N . ASN A 1 343 ? 54.516 14.315 15.827 1.00 49.44 343 ASN A N 1
ATOM 2523 C CA . ASN A 1 343 ? 55.674 14.451 16.710 1.00 49.44 343 ASN A CA 1
ATOM 2524 C C . ASN A 1 343 ? 56.935 14.924 15.971 1.00 49.44 343 ASN A C 1
ATOM 2526 O O . ASN A 1 343 ? 57.735 15.646 16.557 1.00 49.44 343 ASN A O 1
ATOM 2530 N N . ALA A 1 344 ? 57.087 14.601 14.684 1.00 49.66 344 ALA A N 1
ATOM 2531 C CA . ALA A 1 344 ? 58.187 15.092 13.850 1.00 49.66 344 ALA A CA 1
ATOM 2532 C C . ALA A 1 344 ? 58.085 16.594 13.497 1.00 49.66 344 ALA A C 1
ATOM 2534 O O . ALA A 1 344 ? 59.057 17.183 13.033 1.00 49.66 344 ALA A O 1
ATOM 2535 N N . GLY A 1 345 ? 56.916 17.215 13.700 1.00 44.31 345 GLY A N 1
ATOM 2536 C CA . GLY A 1 345 ? 56.647 18.623 13.383 1.00 44.31 345 GLY A CA 1
ATOM 2537 C C . GLY A 1 345 ? 56.787 19.612 14.548 1.00 44.31 345 GLY A C 1
ATOM 2538 O O . GLY A 1 345 ? 56.469 20.788 14.368 1.00 44.31 345 GLY A O 1
ATOM 2539 N N . LYS A 1 346 ? 57.220 19.174 15.737 1.00 42.16 346 LYS A N 1
ATOM 2540 C CA . LYS A 1 346 ? 57.481 20.065 16.881 1.00 42.16 346 LYS A CA 1
ATOM 2541 C C . LYS A 1 346 ? 58.996 20.292 17.026 1.00 42.16 346 LYS A C 1
ATOM 2543 O O . LYS A 1 346 ? 59.708 19.295 17.107 1.00 42.16 346 LYS A O 1
ATOM 2548 N N . PRO A 1 347 ? 59.483 21.548 17.019 1.00 41.03 347 PRO A N 1
ATOM 2549 C CA . PRO A 1 347 ? 60.896 21.853 17.243 1.00 41.03 347 PRO A CA 1
ATOM 2550 C C . PRO A 1 347 ? 61.353 21.538 18.669 1.00 41.03 347 PRO A C 1
ATOM 2552 O O . PRO A 1 347 ? 60.507 21.608 19.595 1.00 41.03 347 PRO A O 1
#

Sequence (347 aa):
MQLHRLTLRAAALAATLVAAQPALALDVLNSNGFYPCIQGDCVNGRGTVRELMTNADIEGNWRGGQTIPGERYTIGHPLAKGKRYEQYYGSDGMLERGSVIRGVAASNIVSVFTGTFGR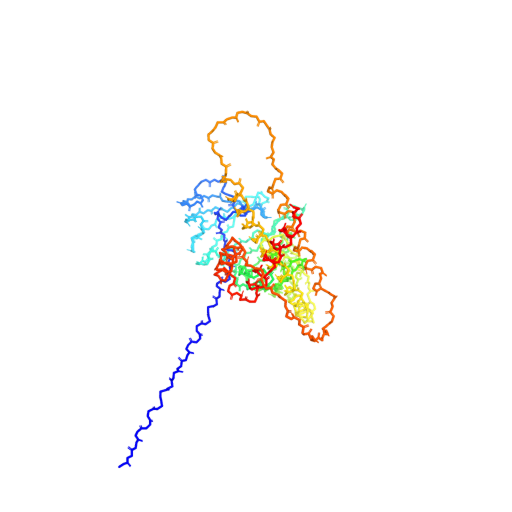VDHTFMRARIASPQEGVYALGNGIEYRGRFEYLPAKGHTAGQLTMGHFIFFGDKVDTEDNETETGLWVSQQAVVGGAPFMLVRARPDYMAVLQQQYQREQSLATDDFRAQDQQKTWATAFSILGEVAGAMGGRSGGLGGMGGGRGSAGRGFAMDLIGGLMSGAAQQQGQPAQGATGGSGGAAPADPSARLIQMITGSALKKVTGDKALSDALSKAVADGIEKANAGKP